Protein AF-A0A7C4KU48-F1 (afdb_monomer)

Sequence (294 aa):
MEGLSFTQREILRALVKLYDKTQRLVKSTDIAKELGKDDGTIRNVILSLKSLGLIESKTGPRGGYKPTSKAYTYLRSSLEISTPYTRVRKDDEELNVYVLDVEFIDVSNPYSTKAILKLVGDIDRIRVGDRIRVGPLPTYRLVLSGSILLINTYKGEVVVEVESLVSLPKITARNMINSRKLITVDASRTINEVAKILAVENIRGLPVVDVDGRLLGLITSADVIRAYINDDEGALVSKYMRANVVTVSPEEEVAEIVNKMNKYNTGRVIVVVNDRPVGIITRTDILKVLACLS

Solvent-accessible surface area (backbone atoms only — not comparable to full-atom values): 16263 Å² total; per-residue (Å²): 130,89,76,77,50,71,68,51,48,54,53,52,49,48,46,43,54,54,24,72,76,64,79,44,60,39,43,51,63,57,44,13,63,76,67,77,48,59,44,69,61,41,49,60,46,46,56,54,41,36,76,71,54,29,36,48,77,47,82,69,98,85,28,25,37,42,70,31,74,57,30,55,51,48,56,56,44,56,74,74,58,92,71,81,57,31,45,38,25,45,87,85,45,78,46,74,26,30,46,78,45,78,45,77,46,56,86,86,46,94,86,64,35,31,33,41,35,32,46,50,67,59,59,90,79,64,53,72,67,41,50,38,38,40,50,59,34,83,88,75,31,32,31,40,30,27,33,28,69,42,76,37,77,92,77,29,34,35,34,28,42,52,76,45,79,45,70,62,78,98,44,32,44,44,72,73,34,75,86,58,86,70,66,71,40,55,40,82,40,34,35,54,58,49,52,49,50,32,60,75,70,71,46,68,58,33,46,22,21,50,98,89,47,35,61,54,23,39,40,34,56,68,42,47,51,53,29,50,77,65,77,36,43,77,38,42,34,62,80,56,37,41,58,88,61,59,70,42,47,46,81,41,36,54,71,58,51,51,50,50,27,60,76,68,73,40,65,52,38,36,27,37,56,94,61,22,68,69,29,69,49,38,55,67,57,53,50,54,61,55,59,76,76,112

Structure (mmCIF, N/CA/C/O backbone):
data_AF-A0A7C4KU48-F1
#
_entry.id   AF-A0A7C4KU48-F1
#
loop_
_atom_site.group_PDB
_atom_site.id
_atom_site.type_symbol
_atom_site.label_atom_id
_atom_site.label_alt_id
_atom_site.label_comp_id
_atom_site.label_asym_id
_atom_site.label_entity_id
_atom_site.label_seq_id
_atom_site.pdbx_PDB_ins_code
_atom_site.Cartn_x
_atom_site.Cartn_y
_atom_site.Cartn_z
_atom_site.occupancy
_atom_site.B_iso_or_equiv
_atom_site.auth_seq_id
_atom_site.auth_comp_id
_atom_site.auth_asym_id
_atom_site.auth_atom_id
_atom_site.pdbx_PDB_model_num
ATOM 1 N N . MET A 1 1 ? -7.240 24.359 7.709 1.00 36.25 1 MET A N 1
ATOM 2 C CA . MET A 1 1 ? -8.154 24.409 8.872 1.00 36.25 1 MET A CA 1
ATOM 3 C C . MET A 1 1 ? -7.585 23.475 9.918 1.00 36.25 1 MET A C 1
ATOM 5 O O . MET A 1 1 ? -7.462 22.294 9.625 1.00 36.25 1 MET A O 1
ATOM 9 N N . GLU A 1 2 ? -7.157 23.993 11.067 1.00 47.09 2 GLU A N 1
ATOM 10 C CA . GLU A 1 2 ? -6.659 23.154 12.164 1.00 47.09 2 GLU A CA 1
ATOM 11 C C . GLU A 1 2 ? -7.770 22.211 12.652 1.00 47.09 2 GLU A C 1
ATOM 13 O O . GLU A 1 2 ? -8.924 22.616 12.814 1.00 47.09 2 GLU A O 1
ATOM 18 N N . GLY A 1 3 ? -7.442 20.929 12.814 1.00 68.06 3 GLY A N 1
ATOM 19 C CA . GLY A 1 3 ? -8.366 19.929 13.346 1.00 68.06 3 GLY A CA 1
ATOM 20 C C . GLY A 1 3 ? -8.542 20.070 14.859 1.00 68.06 3 GLY A C 1
ATOM 21 O O . GLY A 1 3 ? -7.662 20.585 15.544 1.00 68.06 3 GLY A O 1
ATOM 22 N N . LEU A 1 4 ? -9.664 19.578 15.398 1.00 76.38 4 LEU A N 1
ATOM 23 C CA . LEU A 1 4 ? -9.838 19.466 16.845 1.00 76.38 4 LEU A CA 1
ATOM 24 C C . LEU A 1 4 ? -8.778 18.530 17.423 1.00 76.38 4 LEU A C 1
ATOM 26 O O . LEU A 1 4 ? -8.572 17.424 16.904 1.00 76.38 4 LEU A O 1
ATOM 30 N N . SER A 1 5 ? -8.191 18.937 18.546 1.00 78.00 5 SER A N 1
ATOM 31 C CA . SER A 1 5 ? -7.368 18.071 19.379 1.00 78.00 5 SER A CA 1
ATOM 32 C C . SER A 1 5 ? -8.164 16.848 19.841 1.00 78.00 5 SER A C 1
ATOM 34 O O . SER A 1 5 ? -9.401 16.853 19.878 1.00 78.00 5 SER A O 1
ATOM 36 N N . PHE A 1 6 ? -7.453 15.787 20.221 1.00 72.00 6 PHE A N 1
ATOM 37 C CA . PHE A 1 6 ? -8.068 14.570 20.751 1.00 72.00 6 PHE A CA 1
ATOM 38 C C . PHE A 1 6 ? -9.042 14.888 21.901 1.00 72.00 6 PHE A C 1
ATOM 40 O O . PHE A 1 6 ? -10.217 14.532 21.835 1.00 72.00 6 PHE A O 1
ATOM 47 N N . THR A 1 7 ? -8.601 15.687 22.878 1.00 77.12 7 THR A N 1
ATOM 48 C CA . THR A 1 7 ? -9.412 16.101 24.032 1.00 77.12 7 THR A CA 1
ATOM 49 C C . THR A 1 7 ? -10.658 16.897 23.631 1.00 77.12 7 THR A C 1
ATOM 51 O O . THR A 1 7 ? -11.738 16.651 24.163 1.00 77.12 7 THR A O 1
ATOM 54 N N . GLN A 1 8 ? -10.544 17.824 22.673 1.00 87.19 8 GLN A N 1
ATOM 55 C CA . GLN A 1 8 ? -11.695 18.569 22.144 1.00 87.19 8 GLN A CA 1
ATOM 56 C C . GLN A 1 8 ? -12.722 17.636 21.493 1.00 87.19 8 GLN A C 1
ATOM 58 O O . GLN A 1 8 ? -13.925 17.801 21.695 1.00 87.19 8 GLN A O 1
ATOM 63 N N . ARG A 1 9 ? -12.254 16.638 20.737 1.00 84.75 9 ARG A N 1
ATOM 64 C CA . ARG A 1 9 ? -13.112 15.669 20.046 1.00 84.75 9 ARG A CA 1
ATOM 65 C C . ARG A 1 9 ? -13.831 14.741 21.019 1.00 84.75 9 ARG A C 1
ATOM 67 O O . ARG A 1 9 ? -15.027 14.511 20.852 1.00 84.75 9 ARG A O 1
ATOM 74 N N . GLU A 1 10 ? -13.131 14.239 22.032 1.00 81.94 10 GLU A N 1
ATOM 75 C CA . GLU A 1 10 ? -13.729 13.408 23.081 1.00 81.94 10 GLU A CA 1
ATOM 76 C C . GLU A 1 10 ? -14.841 14.147 23.831 1.00 81.94 10 GLU A C 1
ATOM 78 O O . GLU A 1 10 ? -15.944 13.623 23.984 1.00 81.94 10 GLU A O 1
ATOM 83 N N . ILE A 1 11 ? -14.584 15.396 24.232 1.00 92.19 11 ILE A N 1
ATOM 84 C CA . ILE A 1 11 ? -15.552 16.230 24.957 1.00 92.19 11 ILE A CA 1
ATOM 85 C C . ILE A 1 11 ? -16.763 16.558 24.084 1.00 92.19 11 ILE A C 1
ATOM 87 O O . ILE A 1 11 ? -17.899 16.479 24.554 1.00 92.19 11 ILE A O 1
ATOM 91 N N . LEU A 1 12 ? -16.546 16.867 22.802 1.00 93.00 12 LEU A N 1
ATOM 92 C CA . LEU A 1 12 ? -17.635 17.125 21.863 1.00 93.00 12 LEU A CA 1
ATOM 93 C C . LEU A 1 12 ? -18.520 15.885 21.649 1.00 93.00 12 LEU A C 1
ATOM 95 O O . LEU A 1 12 ? -19.744 16.011 21.637 1.00 93.00 12 LEU A O 1
ATOM 99 N N . ARG A 1 13 ? -17.925 14.689 21.526 1.00 88.50 13 ARG A N 1
ATOM 100 C CA . ARG A 1 13 ? -18.668 13.420 21.400 1.00 88.50 13 ARG A CA 1
ATOM 101 C C . ARG A 1 13 ? -19.482 13.108 22.653 1.00 88.50 13 ARG A C 1
ATOM 103 O O . ARG A 1 13 ? -20.655 12.765 22.534 1.00 88.50 13 ARG A O 1
ATOM 110 N N . ALA A 1 14 ? -18.886 13.255 23.837 1.00 90.44 14 ALA A N 1
ATOM 111 C CA . ALA A 1 14 ? -19.581 13.033 25.103 1.00 90.44 14 ALA A CA 1
ATOM 112 C C . ALA A 1 14 ? -20.763 13.997 25.279 1.00 90.44 14 ALA A C 1
ATOM 114 O O . ALA A 1 14 ? -21.858 13.570 25.641 1.00 90.44 14 ALA A O 1
ATOM 115 N N . LEU A 1 15 ? -20.574 15.278 24.943 1.00 95.62 15 LEU A N 1
ATOM 116 C CA . LEU A 1 15 ? -21.648 16.268 24.954 1.00 95.62 15 LEU A CA 1
ATOM 117 C C . LEU A 1 15 ? -22.802 15.871 24.023 1.00 95.62 15 LEU A C 1
ATOM 119 O O . LEU A 1 15 ? -23.951 15.883 24.458 1.00 95.62 15 LEU A O 1
ATOM 123 N N . VAL A 1 16 ? -22.507 15.523 22.764 1.00 91.69 16 VAL A N 1
ATOM 124 C CA . VAL A 1 16 ? -23.527 15.120 21.778 1.00 91.69 16 VAL A CA 1
ATOM 125 C C . VAL A 1 16 ? -24.288 13.887 22.257 1.00 91.69 16 VAL A C 1
ATOM 127 O O . VAL A 1 16 ? -25.512 13.911 22.295 1.00 91.69 16 VAL A O 1
ATOM 130 N N . LYS A 1 17 ? -23.581 12.856 22.734 1.00 87.44 17 LYS A N 1
ATOM 131 C CA . LYS A 1 17 ? -24.183 11.632 23.284 1.00 87.44 17 LYS A CA 1
ATOM 132 C C . LYS A 1 17 ? -25.149 11.926 24.438 1.00 87.44 17 LYS A C 1
ATOM 134 O O . LYS A 1 17 ? -26.262 11.401 24.469 1.00 87.44 17 LYS A O 1
ATOM 139 N N . LEU A 1 18 ? -24.729 12.748 25.401 1.00 92.75 18 LEU A N 1
ATOM 140 C CA . LEU A 1 18 ? -25.546 13.105 26.565 1.00 92.75 18 LEU A CA 1
ATOM 141 C C . LEU A 1 18 ? -26.753 13.968 26.172 1.00 92.75 18 LEU A C 1
ATOM 143 O O . LEU A 1 18 ? -27.851 13.772 26.704 1.00 92.75 18 LEU A O 1
ATOM 147 N N . TYR A 1 19 ? -26.562 14.893 25.229 1.00 92.25 19 TYR A N 1
ATOM 148 C CA . TYR A 1 19 ? -27.633 15.734 24.710 1.00 92.25 19 TYR A CA 1
ATOM 149 C C . TYR A 1 19 ? -28.666 14.902 23.944 1.00 92.25 19 TYR A C 1
ATOM 151 O O . TYR A 1 19 ? -29.845 14.989 24.261 1.00 92.25 19 TYR A O 1
ATOM 159 N N . ASP A 1 20 ? -28.245 14.027 23.029 1.00 86.44 20 ASP A N 1
ATOM 160 C CA . ASP A 1 20 ? -29.153 13.198 22.226 1.00 86.44 20 ASP A CA 1
ATOM 161 C C . ASP A 1 20 ? -29.994 12.261 23.102 1.00 86.44 20 ASP A C 1
ATOM 163 O O . ASP A 1 20 ? -31.193 12.092 22.869 1.00 86.44 20 ASP A O 1
ATOM 167 N N . LYS A 1 21 ? -29.391 11.720 24.169 1.00 85.81 21 LYS A N 1
ATOM 168 C CA . LYS A 1 21 ? -30.075 10.851 25.134 1.00 85.81 21 LYS A CA 1
ATOM 169 C C . LYS A 1 21 ? -31.144 11.579 25.951 1.00 85.81 21 LYS A C 1
ATOM 171 O O . LYS A 1 21 ? -32.132 10.965 26.344 1.00 85.81 21 LYS A O 1
ATOM 176 N N . THR A 1 22 ? -30.928 12.849 26.285 1.00 89.44 22 THR A N 1
ATOM 177 C CA . THR A 1 22 ? -31.757 13.561 27.276 1.00 89.44 22 THR A CA 1
ATOM 178 C C . THR A 1 22 ? -32.599 14.687 26.690 1.00 89.44 22 THR A C 1
ATOM 180 O O . THR A 1 22 ? -33.546 15.129 27.339 1.00 89.44 22 THR A O 1
ATOM 183 N N . GLN A 1 23 ? -32.245 15.170 25.498 1.00 89.38 23 GLN A N 1
ATOM 184 C CA . GLN A 1 23 ? -32.764 16.379 24.855 1.00 89.38 23 GLN A CA 1
ATOM 185 C C . GLN A 1 23 ? -32.726 17.614 25.779 1.00 89.38 23 GLN A C 1
ATOM 187 O O . GLN A 1 23 ? -33.555 18.521 25.691 1.00 89.38 23 GLN A O 1
ATOM 192 N N . ARG A 1 24 ? -31.762 17.654 26.709 1.00 91.06 24 ARG A N 1
ATOM 193 C CA . ARG A 1 24 ? -31.583 18.716 27.711 1.00 91.06 24 ARG A CA 1
ATOM 194 C C . ARG A 1 24 ? -30.166 19.271 27.655 1.00 91.06 24 ARG A C 1
ATOM 196 O O . ARG A 1 24 ? -29.231 18.575 27.282 1.00 91.06 24 ARG A O 1
ATOM 203 N N . LEU A 1 25 ? -30.011 20.533 28.063 1.00 94.50 25 LEU A N 1
ATOM 204 C CA . LEU A 1 25 ? -28.695 21.160 28.215 1.00 94.50 25 LEU A CA 1
ATOM 205 C C . LEU A 1 25 ? -27.832 20.344 29.183 1.00 94.50 25 LEU A C 1
ATOM 207 O O . LEU A 1 25 ? -28.266 20.037 30.292 1.00 94.50 25 LEU A O 1
ATOM 211 N N . VAL A 1 26 ? -26.613 20.025 28.758 1.00 96.19 26 VAL A N 1
ATOM 212 C CA . VAL A 1 26 ? -25.691 19.150 29.488 1.00 96.19 26 VAL A CA 1
ATOM 213 C C . VAL A 1 26 ? -24.741 19.998 30.329 1.00 96.19 26 VAL A C 1
ATOM 215 O O . VAL A 1 26 ? -24.213 20.998 29.834 1.00 96.19 26 VAL A O 1
ATOM 218 N N . LYS A 1 27 ? -24.496 19.636 31.592 1.00 95.69 27 LYS A N 1
ATOM 219 C CA . LYS A 1 27 ? -23.528 20.360 32.431 1.00 95.69 27 LYS A CA 1
ATOM 220 C C . LYS A 1 27 ? -22.106 19.864 32.182 1.00 95.69 27 LYS A C 1
ATOM 222 O O . LYS A 1 27 ? -21.896 18.713 31.809 1.00 95.69 27 LYS A O 1
ATOM 227 N N . SER A 1 28 ? -21.112 20.713 32.454 1.00 93.75 28 SER A N 1
ATOM 228 C CA . SER A 1 28 ? -19.701 20.302 32.389 1.00 93.75 28 SER A CA 1
ATOM 229 C C . SER A 1 28 ? -19.415 19.132 33.335 1.00 93.75 28 SER A C 1
ATOM 231 O O . SER A 1 28 ? -18.701 18.211 32.959 1.00 93.75 28 SER A O 1
ATOM 233 N N . THR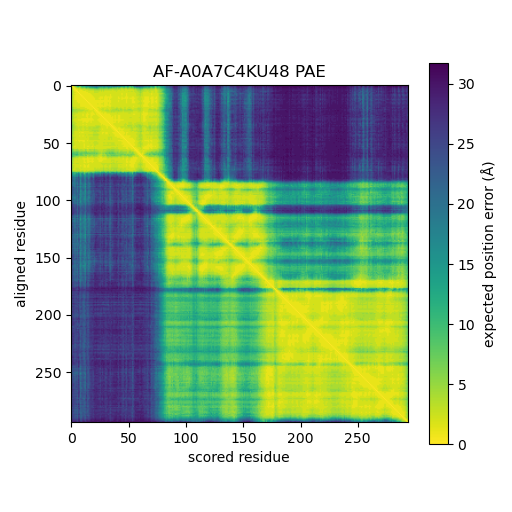 A 1 29 ? -20.080 19.105 34.495 1.00 94.94 29 THR A N 1
ATOM 234 C CA . THR A 1 29 ? -19.962 18.042 35.500 1.00 94.94 29 THR A CA 1
ATOM 235 C C . THR A 1 29 ? -20.453 16.690 34.992 1.00 94.94 29 THR A C 1
ATOM 237 O O . THR A 1 29 ? -19.895 15.657 35.350 1.00 94.94 29 THR A O 1
ATOM 240 N N . ASP A 1 30 ? -21.482 16.683 34.142 1.00 94.81 30 ASP A N 1
ATOM 241 C CA . ASP A 1 30 ? -22.025 15.449 33.568 1.00 94.81 30 ASP A CA 1
ATOM 242 C C . ASP A 1 30 ? -21.055 14.879 32.527 1.00 94.81 30 ASP A C 1
ATOM 244 O O . ASP A 1 30 ? -20.801 13.678 32.496 1.00 94.81 30 ASP A O 1
ATOM 248 N N . ILE A 1 31 ? -20.447 15.760 31.726 1.00 95.00 31 ILE A N 1
ATOM 249 C CA . ILE A 1 31 ? -19.413 15.401 30.746 1.00 95.00 31 ILE A CA 1
ATOM 250 C C . ILE A 1 31 ? -18.142 14.918 31.458 1.00 95.00 31 ILE A C 1
ATOM 252 O O . ILE A 1 31 ? -17.546 13.926 31.048 1.00 95.00 31 ILE A O 1
ATOM 256 N N . ALA A 1 32 ? -17.744 15.594 32.538 1.00 92.94 32 ALA A N 1
ATOM 257 C CA . ALA A 1 32 ? -16.608 15.224 33.378 1.00 92.94 32 ALA A CA 1
ATOM 258 C C . ALA A 1 32 ? -16.783 13.811 33.948 1.00 92.94 32 ALA A C 1
ATOM 260 O O . ALA A 1 32 ? -15.881 12.982 33.839 1.00 92.94 32 ALA A O 1
ATOM 261 N N . LYS A 1 33 ? -17.980 13.514 34.474 1.00 92.44 33 LYS A N 1
ATOM 262 C CA . LYS A 1 33 ? -18.339 12.194 34.999 1.00 92.44 33 LYS A CA 1
ATOM 263 C C . LYS A 1 33 ? -18.346 11.114 33.915 1.00 92.44 33 LYS A C 1
ATOM 265 O O . LYS A 1 33 ? -17.818 10.036 34.156 1.00 92.44 33 LYS A O 1
ATOM 270 N N . GLU A 1 34 ? -18.917 11.396 32.744 1.00 86.25 34 GLU A N 1
ATOM 271 C CA . GLU A 1 34 ? -18.951 10.458 31.609 1.00 86.25 34 GLU A CA 1
ATOM 272 C C . GLU A 1 34 ? -17.541 10.103 31.114 1.00 86.25 34 GLU A C 1
ATOM 274 O O . GLU A 1 34 ? -17.291 8.969 30.719 1.00 86.25 34 GLU A O 1
ATOM 279 N N . LEU A 1 35 ? -16.616 11.067 31.141 1.00 80.88 35 LEU A N 1
ATOM 280 C CA . LEU A 1 35 ? -15.254 10.899 30.630 1.00 80.88 35 LEU A CA 1
ATOM 281 C C . LEU A 1 35 ? -14.220 10.518 31.697 1.00 80.88 35 LEU A C 1
ATOM 283 O O . LEU A 1 35 ? -13.062 10.300 31.349 1.00 80.88 35 LEU A O 1
ATOM 287 N N . GLY A 1 36 ? -14.592 10.492 32.979 1.00 86.62 36 GLY A N 1
ATOM 288 C CA . GLY A 1 36 ? -13.638 10.311 34.077 1.00 86.62 36 GLY A CA 1
ATOM 289 C C . GLY A 1 36 ? -12.567 11.410 34.139 1.00 86.62 36 GLY A C 1
ATOM 290 O O . GLY A 1 36 ? -11.414 11.124 34.450 1.00 86.62 36 GLY A O 1
ATOM 291 N N . LYS A 1 37 ? -12.922 12.659 33.800 1.00 88.44 37 LYS A N 1
ATOM 292 C CA . LYS A 1 37 ? -12.002 13.815 33.749 1.00 88.44 37 LYS A CA 1
ATOM 293 C C . LYS A 1 37 ? -12.373 14.885 34.776 1.00 88.44 37 LYS A C 1
ATOM 295 O O . LYS A 1 37 ? -13.497 14.928 35.262 1.00 88.44 37 LYS A O 1
ATOM 300 N N . ASP A 1 38 ? -11.428 15.777 35.070 1.00 91.69 38 ASP A N 1
ATOM 301 C CA . ASP A 1 38 ? -11.657 16.951 35.917 1.00 91.69 38 ASP A CA 1
ATOM 302 C C . ASP A 1 38 ? -12.601 17.975 35.248 1.00 91.69 38 ASP A C 1
ATOM 304 O O . ASP A 1 38 ? -12.459 18.298 34.064 1.00 91.69 38 ASP A O 1
ATOM 308 N N . ASP A 1 39 ? -13.551 18.523 36.015 1.00 92.06 39 ASP A N 1
ATOM 309 C CA . ASP A 1 39 ? -14.558 19.476 35.523 1.00 92.06 39 ASP A CA 1
ATOM 310 C C . ASP A 1 39 ? -13.937 20.801 35.050 1.00 92.06 39 ASP A C 1
ATOM 312 O O . ASP A 1 39 ? -14.397 21.390 34.067 1.00 92.06 39 ASP A O 1
ATOM 316 N N . GLY A 1 40 ? -12.855 21.257 35.691 1.00 87.56 40 GLY A N 1
ATOM 317 C CA . GLY A 1 40 ? -12.101 22.433 35.253 1.00 87.56 40 GLY A CA 1
ATOM 318 C C . GLY A 1 40 ? -11.515 22.243 33.853 1.00 87.56 40 GLY A C 1
ATOM 319 O O . GLY A 1 40 ? -11.646 23.114 32.989 1.00 87.56 40 GLY A O 1
ATOM 320 N N . THR A 1 41 ? -10.967 21.058 33.587 1.00 81.88 41 THR A N 1
ATOM 321 C CA . THR A 1 41 ? -10.466 20.668 32.260 1.00 81.88 41 THR A CA 1
ATOM 322 C C . THR A 1 41 ? -11.578 20.673 31.210 1.00 81.88 41 THR A C 1
ATOM 324 O O . THR A 1 41 ? -11.390 21.209 30.115 1.00 81.88 41 THR A O 1
ATOM 327 N N . ILE A 1 42 ? -12.763 20.149 31.546 1.00 93.06 42 ILE A N 1
ATOM 328 C CA . ILE A 1 42 ? -13.926 20.189 30.648 1.00 93.06 42 ILE A CA 1
ATOM 329 C C . ILE A 1 42 ? -14.303 21.631 30.307 1.00 93.06 42 ILE A C 1
ATOM 331 O O . ILE A 1 42 ? -14.455 21.962 29.130 1.00 93.06 42 ILE A O 1
ATOM 335 N N . ARG A 1 43 ? -14.419 22.507 31.312 1.00 90.25 43 ARG A N 1
ATOM 336 C CA . ARG A 1 43 ? -14.783 23.920 31.111 1.00 90.25 43 ARG A CA 1
ATOM 337 C C . ARG A 1 43 ? -13.784 24.649 30.215 1.00 90.25 43 ARG A C 1
ATOM 339 O O . ARG A 1 43 ? -14.211 25.357 29.304 1.00 90.25 43 ARG A O 1
ATOM 346 N N . ASN A 1 44 ? -12.485 24.426 30.413 1.00 88.25 44 ASN A N 1
ATOM 347 C CA . ASN A 1 44 ? -11.433 25.028 29.589 1.00 88.25 44 ASN A CA 1
ATOM 348 C C . ASN A 1 44 ? -11.569 24.633 28.113 1.00 88.25 44 ASN A C 1
ATOM 350 O O . ASN A 1 44 ? -11.502 25.480 27.222 1.00 88.25 44 ASN A O 1
ATOM 354 N N . VAL A 1 45 ? -11.827 23.353 27.839 1.00 89.62 45 VAL A N 1
ATOM 355 C CA . VAL A 1 45 ? -11.968 22.860 26.463 1.00 89.62 45 VAL A CA 1
ATOM 356 C C . VAL A 1 45 ? -13.300 23.284 25.838 1.00 89.62 45 VAL A C 1
ATOM 358 O O . VAL A 1 45 ? -13.356 23.603 24.651 1.00 89.62 45 VAL A O 1
ATOM 361 N N . ILE A 1 46 ? -14.367 23.367 26.630 1.00 91.94 46 ILE A N 1
ATOM 362 C CA . ILE A 1 46 ? -15.677 23.869 26.201 1.00 91.94 46 ILE A CA 1
ATOM 363 C C . ILE A 1 46 ? -15.598 25.315 25.705 1.00 91.94 46 ILE A C 1
ATOM 365 O O . ILE A 1 46 ? -16.237 25.645 24.708 1.00 91.94 46 ILE A O 1
ATOM 369 N N . LEU A 1 47 ? -14.799 26.177 26.342 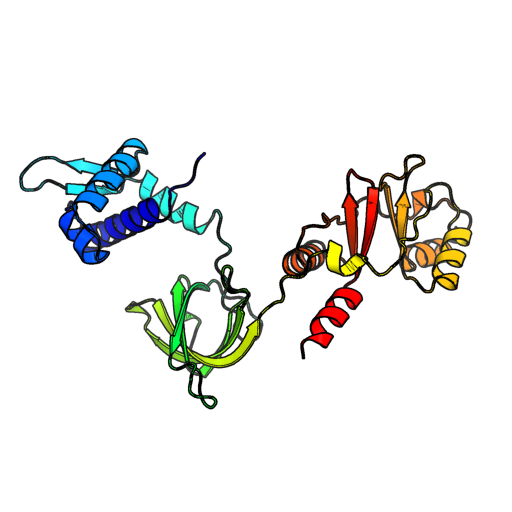1.00 88.75 47 LEU A N 1
ATOM 370 C CA . LEU A 1 47 ? -14.592 27.547 25.857 1.00 88.75 47 LEU A CA 1
ATOM 371 C C . LEU A 1 47 ? -14.027 27.556 24.430 1.00 88.75 47 LEU A C 1
ATOM 373 O O . LEU A 1 47 ? -14.490 28.321 23.584 1.00 88.75 47 LEU A O 1
ATOM 377 N N . SER A 1 48 ? -13.093 26.648 24.147 1.00 90.94 48 SER A N 1
ATOM 378 C CA . SER A 1 48 ? -12.523 26.467 22.813 1.00 90.94 48 SER A CA 1
ATOM 379 C C . SER A 1 48 ? -13.528 25.870 21.816 1.00 90.94 48 SER A C 1
ATOM 381 O O . SER A 1 48 ? -13.655 26.352 20.695 1.00 90.94 48 SER A O 1
ATOM 383 N N . LEU A 1 49 ? -14.331 24.877 22.209 1.00 93.00 49 LEU A N 1
ATOM 384 C CA . LEU A 1 49 ? -15.389 24.340 21.338 1.00 93.00 49 LEU A CA 1
ATOM 385 C C . LEU A 1 49 ? -16.461 25.391 21.010 1.00 93.00 49 LEU A C 1
ATOM 387 O O . LEU A 1 49 ? -17.005 25.414 19.901 1.00 93.00 49 LEU A O 1
ATOM 391 N N . LYS A 1 50 ? -16.751 26.279 21.966 1.00 93.06 50 LYS A N 1
ATOM 392 C CA . LYS A 1 50 ? -17.670 27.401 21.785 1.00 93.06 50 LYS A CA 1
ATOM 393 C C . LYS A 1 50 ? -17.108 28.423 20.800 1.00 93.06 50 LYS A C 1
ATOM 395 O O . LYS A 1 50 ? -17.845 28.848 19.915 1.00 93.06 50 LYS A O 1
ATOM 400 N N . SER A 1 51 ? -15.825 28.786 20.900 1.00 90.06 51 SER A N 1
ATOM 401 C CA . SER A 1 51 ? -15.203 29.729 19.954 1.00 90.06 51 SER A CA 1
ATOM 402 C C . SER A 1 51 ? -15.169 29.186 18.522 1.00 90.06 51 SER A C 1
ATOM 404 O O . SER A 1 51 ? -15.304 29.947 17.568 1.00 90.06 51 SER A O 1
ATOM 406 N N . LEU A 1 52 ? -15.097 27.862 18.362 1.00 90.50 52 LEU A N 1
ATOM 407 C CA . LEU A 1 52 ? -15.189 27.185 17.065 1.00 90.50 52 LEU A CA 1
ATOM 408 C C . LEU A 1 52 ? -16.626 27.085 16.514 1.00 90.50 52 LEU A C 1
ATOM 410 O O . LEU A 1 52 ? -16.829 26.618 15.385 1.00 90.50 52 LEU A O 1
ATOM 414 N N . GLY A 1 53 ? -17.631 27.521 17.281 1.00 92.38 53 GLY A N 1
ATOM 415 C CA . GLY A 1 53 ? -19.048 27.478 16.908 1.00 92.38 53 GLY A CA 1
ATOM 416 C C . GLY A 1 53 ? -19.647 26.069 16.907 1.00 92.38 53 GLY A C 1
ATOM 417 O O . GLY A 1 53 ? -20.657 25.824 16.247 1.00 92.38 53 GLY A O 1
ATOM 418 N N . LEU A 1 54 ? -19.011 25.120 17.597 1.00 94.56 54 LEU A N 1
ATOM 419 C CA . LEU A 1 54 ? -19.461 23.727 17.668 1.00 94.56 54 LEU A CA 1
ATOM 420 C C . LEU A 1 54 ? -20.505 23.525 18.773 1.00 94.56 54 LEU A C 1
ATOM 422 O O . LEU A 1 54 ? -21.310 22.601 18.716 1.00 94.56 54 LEU A O 1
ATOM 426 N N . ILE A 1 55 ? -20.528 24.396 19.778 1.00 96.06 55 ILE A N 1
ATOM 427 C CA . ILE A 1 55 ? -21.460 24.291 20.901 1.00 96.06 55 ILE A CA 1
ATOM 428 C C . ILE A 1 55 ? -22.056 25.654 21.247 1.00 96.06 55 ILE A C 1
ATOM 430 O O . ILE A 1 55 ? -21.411 26.691 21.094 1.00 96.06 55 ILE A O 1
ATOM 434 N N . GLU A 1 56 ? -23.269 25.637 21.785 1.00 94.31 56 GLU A N 1
ATOM 435 C CA . GLU A 1 56 ? -23.926 26.790 22.398 1.00 94.31 56 GLU A CA 1
ATOM 436 C C . GLU A 1 56 ? -24.013 26.599 23.913 1.00 94.31 56 GLU A C 1
ATOM 438 O O . GLU A 1 56 ? -24.186 25.484 24.406 1.00 94.31 56 GLU A O 1
ATOM 443 N N . SER A 1 57 ? -23.915 27.699 24.663 1.00 93.00 57 SER A N 1
ATOM 444 C CA . SER A 1 57 ? -23.991 27.702 26.128 1.00 93.00 57 SER A CA 1
ATOM 445 C C . SER A 1 57 ? -25.150 28.565 26.613 1.00 93.00 57 SER A C 1
ATOM 447 O O . SER A 1 57 ? -25.265 29.712 26.177 1.00 93.00 57 SER A O 1
ATOM 449 N N . LYS A 1 58 ? -25.923 28.081 27.586 1.00 91.06 58 LYS A N 1
ATOM 450 C CA . LYS A 1 58 ? -26.910 28.882 28.325 1.00 91.06 58 LYS A CA 1
ATOM 451 C C . LYS A 1 58 ? -26.461 29.054 29.773 1.00 91.06 58 LYS A C 1
ATOM 453 O O . LYS A 1 58 ? -26.051 28.082 30.402 1.00 91.06 58 LYS A O 1
ATOM 458 N N . THR A 1 59 ? -26.541 30.272 30.297 1.00 84.94 59 THR A N 1
ATOM 459 C CA . THR A 1 59 ? -26.174 30.601 31.683 1.00 84.94 59 THR A CA 1
ATOM 460 C C . THR A 1 59 ? -27.356 30.414 32.645 1.00 84.94 59 THR A C 1
ATOM 462 O O . THR A 1 59 ? -28.517 30.385 32.229 1.00 84.94 59 THR A O 1
ATOM 465 N N . GLY A 1 60 ? -27.061 30.261 33.940 1.00 80.25 60 GLY A N 1
ATOM 466 C CA . GLY A 1 60 ? -28.050 30.133 35.020 1.00 80.25 60 GLY A CA 1
ATOM 467 C C . GLY A 1 60 ? -28.169 28.720 35.624 1.00 80.25 60 GLY A C 1
ATOM 468 O O . GLY A 1 60 ? -27.464 27.804 35.205 1.00 80.25 60 GLY A O 1
ATOM 469 N N . PRO A 1 61 ? -29.077 28.508 36.600 1.00 77.56 61 PRO A N 1
ATOM 470 C CA . PRO A 1 61 ? -29.185 27.253 37.367 1.00 77.56 61 PRO A CA 1
ATOM 471 C C . PRO A 1 61 ? -29.572 26.023 36.527 1.00 77.56 61 PRO A C 1
ATOM 473 O O . PRO A 1 61 ? -29.195 24.892 36.840 1.00 77.56 61 PRO A O 1
ATOM 476 N N . ARG A 1 62 ? -30.319 26.258 35.440 1.00 81.00 62 ARG A N 1
ATOM 477 C CA . ARG A 1 62 ? -30.676 25.268 34.403 1.00 81.00 62 ARG A CA 1
ATOM 4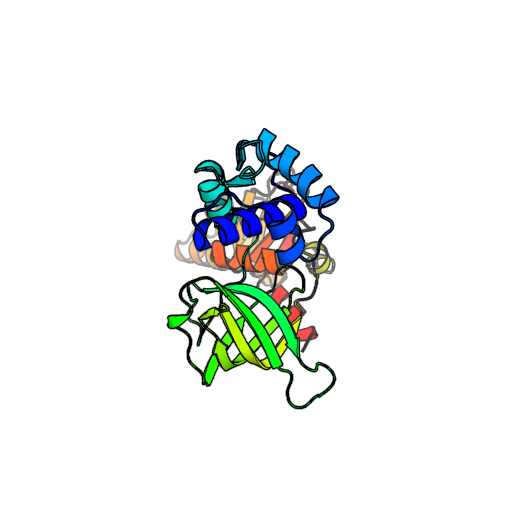78 C C . ARG A 1 62 ? -29.823 25.421 33.135 1.00 81.00 62 ARG A C 1
ATOM 480 O O . ARG A 1 62 ? -30.220 24.973 32.062 1.00 81.00 62 ARG A O 1
ATOM 487 N N . GLY A 1 63 ? -28.708 26.135 33.251 1.00 86.75 63 GLY A N 1
ATOM 488 C CA . GLY A 1 63 ? -27.746 26.349 32.185 1.00 86.75 63 GLY A CA 1
ATOM 489 C C . GLY A 1 63 ? -26.942 25.092 31.868 1.00 86.75 63 GLY A C 1
ATOM 490 O O . GLY A 1 63 ? -26.984 24.098 32.592 1.00 86.75 63 GLY A O 1
ATOM 491 N N . GLY A 1 64 ? -26.214 25.150 30.764 1.00 92.88 64 GLY A N 1
ATOM 492 C CA . GLY A 1 64 ? -25.438 24.037 30.237 1.00 92.88 64 GLY A CA 1
ATOM 493 C C . GLY A 1 64 ? -25.140 24.237 28.761 1.00 92.88 64 GLY A C 1
ATOM 494 O O . GLY A 1 64 ? -25.321 25.333 28.217 1.00 92.88 64 GLY A O 1
ATOM 495 N N . TYR A 1 65 ? -24.694 23.170 28.119 1.00 95.81 65 TYR A N 1
ATOM 496 C CA . TYR A 1 65 ? -24.205 23.179 26.751 1.00 95.81 65 TYR A CA 1
ATOM 497 C C . TYR A 1 65 ? -25.094 22.320 25.857 1.00 95.81 65 TYR A C 1
ATOM 499 O O . TYR A 1 65 ? -25.646 21.309 26.299 1.00 95.81 65 TYR A O 1
ATOM 507 N N . LYS A 1 66 ? -25.228 22.721 24.595 1.00 95.94 66 LYS A N 1
ATOM 508 C CA . LYS A 1 66 ? -25.820 21.896 23.538 1.00 95.94 66 LYS A CA 1
ATOM 509 C C . LYS A 1 66 ? -24.951 21.944 22.281 1.00 95.94 66 LYS A C 1
ATOM 511 O O . LYS A 1 66 ? -24.323 22.977 22.025 1.00 95.94 66 LYS A O 1
ATOM 516 N N . PRO A 1 67 ? -24.904 20.861 21.499 1.00 95.19 67 PRO A N 1
ATOM 517 C CA . PRO A 1 67 ? -24.241 20.866 20.203 1.00 95.19 67 PRO A CA 1
ATOM 518 C C . PRO A 1 67 ? -24.988 21.745 19.191 1.00 95.19 67 PRO A C 1
ATOM 520 O O . PRO A 1 67 ? -26.212 21.869 19.235 1.00 95.19 67 PRO A O 1
ATOM 523 N N . THR A 1 68 ? -24.247 22.355 18.267 1.00 93.94 68 THR A N 1
ATOM 524 C CA . THR A 1 68 ? -24.813 23.024 17.086 1.00 93.94 68 THR A CA 1
ATOM 525 C C . THR A 1 68 ? -24.895 22.051 15.911 1.00 93.94 68 THR A C 1
ATOM 527 O O . THR A 1 68 ? -24.221 21.020 15.901 1.00 93.94 68 THR A O 1
ATOM 530 N N . SER A 1 69 ? -25.632 22.393 14.850 1.00 79.50 69 SER A N 1
ATOM 531 C CA . SER A 1 69 ? -25.609 21.617 13.596 1.00 79.50 69 SER A CA 1
ATOM 532 C C . SER A 1 69 ? -24.185 21.449 13.050 1.00 79.50 69 SER A C 1
ATOM 534 O O . SER A 1 69 ? -23.845 20.395 12.521 1.00 79.50 69 SER A O 1
ATOM 536 N N . LYS A 1 70 ? -23.314 22.450 13.257 1.00 85.62 70 LYS A N 1
ATOM 537 C CA . LYS A 1 70 ? -21.893 22.388 12.895 1.00 85.62 70 LYS A CA 1
ATOM 538 C C . LYS A 1 70 ? -21.146 21.303 13.673 1.00 85.62 70 LYS A C 1
ATOM 540 O O . LYS A 1 70 ? -20.269 20.679 13.091 1.00 85.62 70 LYS A O 1
ATOM 545 N N . ALA A 1 71 ? -21.485 21.037 14.936 1.00 87.19 71 ALA A N 1
ATOM 546 C CA . ALA A 1 71 ? -20.910 19.911 15.675 1.00 87.19 71 ALA A CA 1
ATOM 547 C C . ALA A 1 71 ? -21.338 18.558 15.122 1.00 87.19 71 ALA A C 1
ATOM 549 O O . ALA A 1 71 ? -20.484 17.690 14.973 1.00 87.19 71 ALA A O 1
ATOM 550 N N . TYR A 1 72 ? -22.613 18.382 14.771 1.00 80.00 72 TYR A N 1
ATOM 551 C CA . TYR A 1 72 ? -23.070 17.141 14.140 1.00 80.00 72 TYR A CA 1
ATOM 552 C C . TYR A 1 72 ? -22.394 16.932 12.786 1.00 80.00 72 TYR A C 1
ATOM 554 O O . TYR A 1 72 ? -21.869 15.853 12.529 1.00 80.00 72 TYR A O 1
ATOM 562 N N . THR A 1 73 ? -22.308 17.977 11.957 1.00 71.81 73 THR A N 1
ATOM 563 C CA . THR A 1 73 ? -21.567 17.925 10.693 1.00 71.81 73 THR A CA 1
ATOM 564 C C . THR A 1 73 ? -20.085 17.669 10.922 1.00 71.81 73 THR A C 1
ATOM 566 O O . THR A 1 73 ? -19.514 16.891 10.178 1.00 71.81 73 THR A O 1
ATOM 569 N N . TYR A 1 74 ? -19.461 18.256 11.948 1.00 77.75 74 TYR A N 1
ATOM 570 C CA . TYR A 1 74 ? -18.052 18.021 12.273 1.00 77.75 74 TYR A CA 1
ATOM 571 C C . TYR A 1 74 ? -17.806 16.591 12.752 1.00 77.75 74 TYR A C 1
ATOM 573 O O . TYR A 1 74 ? -16.832 15.970 12.355 1.00 77.75 74 TYR A O 1
ATOM 581 N N . LEU A 1 75 ? -18.676 16.034 13.596 1.00 71.50 75 LEU A N 1
ATOM 582 C CA . LEU A 1 75 ? -18.546 14.649 14.041 1.00 71.50 75 LEU A CA 1
ATOM 583 C C . LEU A 1 75 ? -18.813 13.670 12.894 1.00 71.50 75 LEU A C 1
ATOM 585 O O . LEU A 1 75 ? -18.090 12.682 12.773 1.00 71.50 75 LEU A O 1
ATOM 589 N N . ARG A 1 76 ? -19.764 13.992 12.011 1.00 64.12 76 ARG A N 1
ATOM 590 C CA . ARG A 1 76 ? -20.052 13.241 10.785 1.00 64.12 76 ARG A CA 1
ATOM 591 C C . ARG A 1 76 ? -18.932 13.356 9.748 1.00 64.12 76 ARG A C 1
ATOM 593 O O . ARG A 1 76 ? -18.559 12.353 9.165 1.00 64.12 76 ARG A O 1
ATOM 600 N N . SER A 1 77 ? -18.324 14.526 9.576 1.00 51.31 77 SER A N 1
ATOM 601 C CA . SER A 1 77 ? -17.168 14.714 8.694 1.00 51.31 77 SER A CA 1
ATOM 602 C C . SER A 1 77 ? -15.870 14.205 9.321 1.00 51.31 77 SER A C 1
ATOM 604 O O . SER A 1 77 ? -14.961 13.823 8.602 1.00 51.31 77 SER A O 1
ATOM 606 N N . SER A 1 78 ? -15.780 14.097 10.651 1.00 49.31 78 SER A N 1
ATOM 607 C CA . SER A 1 78 ? -14.694 13.394 11.351 1.00 49.31 78 SER A CA 1
ATOM 608 C C . SER A 1 78 ? -14.819 11.867 11.287 1.00 49.31 78 SER A C 1
ATOM 610 O O . SER A 1 78 ? -13.864 11.175 11.632 1.00 49.31 78 SER A O 1
ATOM 612 N N . LEU A 1 79 ? -15.970 11.342 10.842 1.00 45.00 79 LEU A N 1
ATOM 613 C CA . LEU A 1 79 ? -16.088 9.967 10.345 1.00 45.00 79 LEU A CA 1
ATOM 614 C C . LEU A 1 79 ? -15.559 9.844 8.903 1.00 45.00 79 LEU A C 1
ATOM 616 O O . LEU A 1 79 ? -15.230 8.742 8.481 1.00 45.00 79 LEU A O 1
ATOM 620 N N . GLU A 1 80 ? -15.406 10.957 8.177 1.00 41.22 80 GLU A N 1
ATOM 621 C CA . GLU A 1 80 ? -14.968 10.982 6.773 1.00 41.22 80 GLU A CA 1
ATOM 622 C C . GLU A 1 80 ? -13.585 11.622 6.538 1.00 41.22 80 GLU A C 1
ATOM 624 O O . GLU A 1 80 ? -13.079 11.560 5.421 1.00 41.22 80 GLU A O 1
ATOM 629 N N . ILE A 1 81 ? -12.914 12.205 7.543 1.00 37.81 81 ILE A N 1
ATOM 630 C CA . ILE A 1 81 ? -11.632 12.900 7.332 1.00 37.81 81 ILE A CA 1
ATOM 631 C C . ILE A 1 81 ? -10.625 12.616 8.468 1.00 37.81 81 ILE A C 1
ATOM 633 O O . ILE A 1 81 ? -10.722 13.145 9.575 1.00 37.81 81 ILE A O 1
ATOM 637 N N . SER A 1 82 ? -9.596 11.836 8.101 1.00 37.12 82 SER A N 1
ATOM 638 C CA . SER A 1 82 ? -8.217 11.774 8.637 1.00 37.12 82 SER A CA 1
ATOM 639 C C . SER A 1 82 ? -7.742 10.635 9.562 1.00 37.12 82 SER A C 1
ATOM 641 O O . SER A 1 82 ? -6.556 10.616 9.895 1.00 37.12 82 SER A O 1
ATOM 643 N N . THR A 1 83 ? -8.538 9.616 9.879 1.00 40.97 83 THR A N 1
ATOM 644 C CA . THR A 1 83 ? -7.974 8.337 10.368 1.00 40.97 83 THR A CA 1
ATOM 645 C C . THR A 1 83 ? -8.574 7.192 9.568 1.00 40.97 83 THR A C 1
ATOM 647 O O . THR A 1 83 ? -9.801 7.109 9.529 1.00 40.97 83 THR A O 1
ATOM 650 N N . PRO A 1 84 ? -7.775 6.323 8.918 1.00 50.59 84 PRO A N 1
ATOM 651 C CA . PRO A 1 84 ? -8.315 5.141 8.266 1.00 50.59 84 PRO A CA 1
ATOM 652 C C . PRO A 1 84 ? -8.830 4.220 9.369 1.00 50.59 84 PRO A C 1
ATOM 654 O O . PRO A 1 84 ? -8.070 3.450 9.950 1.00 50.59 84 PRO A O 1
ATOM 657 N N . TYR A 1 85 ? -10.108 4.343 9.725 1.00 63.03 85 TYR A N 1
ATOM 658 C CA . TYR A 1 85 ? -10.732 3.340 10.565 1.00 63.03 85 TYR A CA 1
ATOM 659 C C . TYR A 1 85 ? -10.635 2.015 9.814 1.00 63.03 85 TYR A C 1
ATOM 661 O O . TYR A 1 85 ? -11.058 1.907 8.660 1.00 63.03 85 TYR A O 1
ATOM 669 N N . THR A 1 86 ? -10.017 1.025 10.447 1.00 76.81 86 THR A N 1
ATOM 670 C CA . THR A 1 86 ? -9.834 -0.291 9.850 1.00 76.81 86 THR A CA 1
ATOM 671 C C . THR A 1 86 ? -11.202 -0.920 9.631 1.00 76.81 86 THR A C 1
ATOM 673 O O . THR A 1 86 ? -11.978 -1.051 10.577 1.00 76.81 86 THR A O 1
ATOM 676 N N . ARG A 1 87 ? -11.507 -1.307 8.391 1.00 86.50 87 ARG A N 1
ATOM 677 C CA . ARG A 1 87 ? -12.742 -2.029 8.088 1.00 86.50 87 ARG A CA 1
ATOM 678 C C . ARG A 1 87 ? -12.632 -3.491 8.494 1.00 86.50 87 ARG 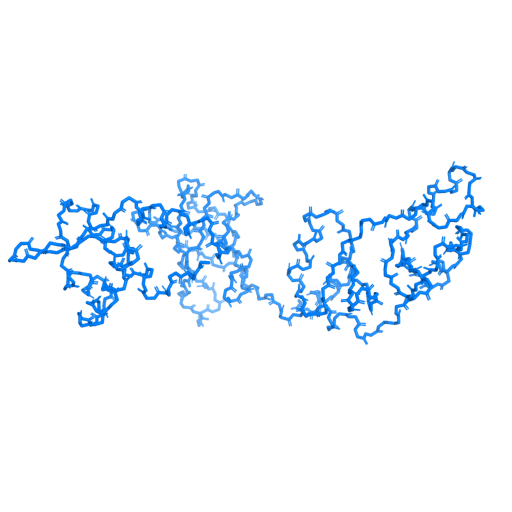A C 1
ATOM 680 O O . ARG A 1 87 ? -11.563 -4.097 8.395 1.00 86.50 87 ARG A O 1
ATOM 687 N N . VAL A 1 88 ? -13.748 -4.047 8.944 1.00 90.50 88 VAL A N 1
ATOM 688 C CA . VAL A 1 88 ? -13.879 -5.477 9.213 1.00 90.50 88 VAL A CA 1
ATOM 689 C C . VAL A 1 88 ? -14.071 -6.204 7.885 1.00 90.50 88 VAL A C 1
ATOM 691 O O . VAL A 1 88 ? -14.923 -5.828 7.080 1.00 90.50 88 VAL A O 1
ATOM 694 N N . ARG A 1 89 ? -13.288 -7.259 7.660 1.00 92.38 89 ARG A N 1
ATOM 695 C CA . ARG A 1 89 ? -13.486 -8.201 6.555 1.00 92.38 89 ARG A CA 1
ATOM 696 C C . ARG A 1 89 ? -14.068 -9.497 7.100 1.00 92.38 89 ARG A C 1
ATOM 698 O O . ARG A 1 89 ? -13.542 -10.004 8.086 1.00 92.38 89 ARG A O 1
ATOM 705 N N . LYS A 1 90 ? -15.101 -10.033 6.458 1.00 92.94 90 LYS A N 1
ATOM 706 C CA . LYS A 1 90 ? -15.691 -11.348 6.741 1.00 92.94 90 LYS A CA 1
ATOM 707 C C . LYS A 1 90 ? -15.537 -12.207 5.494 1.00 92.94 90 LYS A C 1
ATOM 709 O O . LYS A 1 90 ? -16.012 -11.794 4.445 1.00 92.94 90 LYS A O 1
ATOM 714 N N . ASP A 1 91 ? -14.863 -13.351 5.600 1.00 84.62 91 ASP A N 1
ATOM 715 C CA . ASP A 1 91 ? -14.655 -14.281 4.473 1.00 84.62 91 ASP A CA 1
ATOM 716 C C . ASP A 1 91 ? -14.214 -13.575 3.166 1.00 84.62 91 ASP A C 1
ATOM 718 O O . ASP A 1 91 ? -14.737 -13.827 2.086 1.00 84.62 91 ASP A O 1
ATOM 722 N N . ASP A 1 92 ? -13.278 -12.626 3.287 1.00 78.12 92 ASP A N 1
ATOM 723 C CA . ASP A 1 92 ? -12.778 -11.735 2.224 1.00 78.12 92 ASP A CA 1
ATOM 724 C C . ASP A 1 92 ? -13.723 -10.653 1.665 1.00 78.12 92 ASP A C 1
ATOM 726 O O . ASP A 1 92 ? -13.252 -9.771 0.933 1.00 78.12 92 ASP A O 1
ATOM 730 N N . GLU A 1 93 ? -14.990 -10.611 2.079 1.00 87.94 93 GLU A N 1
ATOM 731 C CA . GLU A 1 93 ? -15.883 -9.470 1.847 1.00 87.94 93 GLU A CA 1
ATOM 732 C C . GLU A 1 93 ? -15.563 -8.343 2.837 1.00 87.94 93 GLU A C 1
ATOM 734 O O . GLU A 1 93 ? -15.503 -8.537 4.053 1.00 87.94 93 GLU A O 1
ATOM 739 N N . GLU A 1 94 ? -15.356 -7.134 2.322 1.00 86.31 94 GLU A N 1
ATOM 740 C CA . GLU A 1 94 ? -15.203 -5.949 3.159 1.00 86.31 94 GLU A CA 1
ATOM 741 C C . GLU A 1 94 ? -16.577 -5.420 3.578 1.00 86.31 94 GLU A C 1
ATOM 743 O O . GLU A 1 94 ? -17.413 -5.092 2.736 1.00 86.31 94 GLU A O 1
ATOM 748 N N . LEU A 1 95 ? -16.808 -5.323 4.886 1.00 87.62 95 LEU A N 1
ATOM 749 C CA . LEU A 1 95 ? -18.059 -4.815 5.433 1.00 87.62 95 LEU A CA 1
ATOM 750 C C . LEU A 1 95 ? -17.974 -3.301 5.661 1.00 87.62 95 LEU A C 1
ATOM 752 O O . LEU A 1 95 ? -16.914 -2.753 5.970 1.00 87.62 95 LEU A O 1
ATOM 756 N N . ASN A 1 96 ? -19.127 -2.628 5.629 1.00 84.69 96 ASN A N 1
ATOM 757 C CA . ASN A 1 96 ? -19.280 -1.249 6.111 1.00 84.69 96 ASN A CA 1
ATOM 758 C C . ASN A 1 96 ? -19.298 -1.198 7.654 1.00 84.69 96 ASN A C 1
ATOM 760 O O . ASN A 1 96 ? -20.191 -0.618 8.270 1.00 84.69 96 ASN A O 1
ATOM 764 N N . VAL A 1 97 ? -18.315 -1.844 8.281 1.00 85.31 97 VAL A N 1
ATOM 765 C CA . VAL A 1 97 ? -18.117 -1.909 9.730 1.00 85.31 97 VAL A CA 1
ATOM 766 C C . VAL A 1 97 ? -16.684 -1.506 10.028 1.00 85.31 97 VAL A C 1
ATOM 768 O O . VAL A 1 97 ? -15.745 -2.029 9.431 1.00 85.31 97 VAL A O 1
ATOM 771 N N . TYR A 1 98 ? -16.519 -0.577 10.956 1.00 84.25 98 TYR A N 1
ATOM 772 C CA . TYR A 1 98 ? -15.262 0.089 11.256 1.00 84.25 98 TYR A CA 1
ATOM 773 C C . TYR A 1 98 ? -14.833 -0.205 12.684 1.00 84.25 98 TYR A C 1
ATOM 775 O O . TYR A 1 98 ? -15.649 -0.139 13.601 1.00 84.25 98 TYR A O 1
ATOM 783 N N . VAL A 1 99 ? -13.546 -0.472 12.876 1.00 85.75 99 VAL A N 1
ATOM 784 C CA . VAL A 1 99 ? -12.956 -0.707 14.193 1.00 85.75 99 VAL A CA 1
ATOM 785 C C . VAL A 1 99 ? -12.517 0.618 14.805 1.00 85.75 99 VAL A C 1
ATOM 787 O O . VAL A 1 99 ? -11.680 1.331 14.249 1.00 85.75 99 VAL A O 1
ATOM 790 N N . LEU A 1 100 ? -13.113 0.949 15.948 1.00 79.75 100 LEU A N 1
ATOM 791 C CA . LEU A 1 100 ? -12.800 2.123 16.757 1.00 79.75 100 LEU A CA 1
ATOM 792 C C . LEU A 1 100 ? -11.676 1.846 17.752 1.00 79.75 100 LEU A C 1
ATOM 794 O O . LEU A 1 100 ? -10.878 2.741 18.019 1.00 79.75 100 LEU A O 1
ATOM 798 N N . ASP A 1 101 ? -11.649 0.637 18.310 1.00 80.19 101 ASP A N 1
ATOM 799 C CA . ASP A 1 101 ? -10.728 0.252 19.376 1.00 80.19 101 ASP A CA 1
ATOM 800 C C . ASP A 1 101 ? -10.591 -1.273 19.467 1.00 80.19 101 ASP A C 1
ATOM 802 O O . ASP A 1 101 ? -11.499 -2.003 19.050 1.00 80.19 101 ASP A O 1
ATOM 806 N N . VAL A 1 102 ? -9.470 -1.738 20.021 1.00 83.12 102 VAL A N 1
ATOM 807 C CA . VAL A 1 102 ? -9.166 -3.160 20.233 1.00 83.12 102 VAL A CA 1
ATOM 808 C C . VAL A 1 102 ? -8.554 -3.351 21.615 1.00 83.12 102 VAL A C 1
ATOM 810 O O . VAL A 1 102 ? -7.472 -2.839 21.893 1.00 83.12 102 VAL A O 1
ATOM 813 N N . GLU A 1 103 ? -9.211 -4.143 22.456 1.00 85.25 103 GLU A N 1
ATOM 814 C CA . GLU A 1 103 ? -8.722 -4.525 23.782 1.00 85.25 103 GLU A CA 1
ATOM 815 C C . GLU A 1 103 ? -8.438 -6.030 23.807 1.00 85.25 103 GLU A C 1
ATOM 817 O O . GLU A 1 103 ? -9.321 -6.835 23.521 1.00 85.25 103 GLU A O 1
ATOM 822 N N . PHE A 1 104 ? -7.214 -6.435 24.146 1.00 84.62 104 PHE A N 1
ATOM 823 C CA . PHE A 1 104 ? -6.869 -7.851 24.289 1.00 84.62 104 PHE A CA 1
ATOM 824 C C . PHE A 1 104 ? -7.155 -8.328 25.714 1.00 84.62 104 PHE A C 1
ATOM 826 O O . PHE A 1 104 ? -6.713 -7.718 26.686 1.00 84.62 104 PHE A O 1
ATOM 833 N N . ILE A 1 105 ? -7.872 -9.441 25.827 1.00 80.19 105 ILE A N 1
ATOM 834 C CA . ILE A 1 105 ? -8.132 -10.138 27.081 1.00 80.19 105 ILE A CA 1
ATOM 835 C C . ILE A 1 105 ? -7.129 -11.284 27.179 1.00 80.19 105 ILE A C 1
ATOM 837 O O . ILE A 1 105 ? -7.099 -12.153 26.307 1.00 80.19 105 ILE A O 1
ATOM 841 N N . ASP A 1 106 ? -6.358 -11.287 28.267 1.00 65.56 106 ASP A N 1
ATOM 842 C CA . ASP A 1 106 ? -5.448 -12.373 28.644 1.00 65.56 106 ASP A CA 1
ATOM 843 C C . ASP A 1 106 ? -4.428 -12.740 27.550 1.00 65.56 106 ASP A C 1
ATOM 845 O O . ASP A 1 106 ? -4.486 -13.783 26.903 1.00 65.56 106 ASP A O 1
ATOM 849 N N . VAL A 1 107 ? -3.452 -11.850 27.351 1.00 62.00 107 VAL A N 1
ATOM 850 C CA . VAL A 1 107 ? -2.330 -12.070 26.417 1.00 62.00 107 VAL A CA 1
ATOM 851 C C . VAL A 1 107 ? -1.319 -13.101 26.952 1.00 62.00 107 VAL A C 1
ATOM 853 O O . VAL A 1 107 ? -0.435 -13.539 26.223 1.00 62.00 107 VAL A O 1
ATOM 856 N N . SER A 1 108 ? -1.424 -13.468 28.233 1.00 56.75 108 SER A N 1
ATOM 857 C CA . SER A 1 108 ? -0.537 -14.405 28.935 1.00 56.75 108 SER A CA 1
ATOM 858 C C . SER A 1 108 ? -0.894 -15.875 28.730 1.00 56.75 108 SER A C 1
ATOM 860 O O . SER A 1 108 ? -0.062 -16.737 29.015 1.00 56.75 108 SER A O 1
ATOM 862 N N . ASN A 1 109 ? -2.103 -16.175 28.250 1.00 57.34 109 ASN A N 1
ATOM 863 C CA . ASN A 1 109 ? -2.542 -17.539 27.991 1.00 57.34 109 ASN A CA 1
ATOM 864 C C . ASN A 1 109 ? -2.298 -17.923 26.514 1.00 57.34 109 ASN A C 1
ATOM 866 O O . ASN A 1 109 ? -3.011 -17.435 25.633 1.00 57.34 109 ASN A O 1
ATOM 870 N N . PRO A 1 110 ? -1.336 -18.819 26.218 1.00 52.56 110 PRO A N 1
ATOM 871 C CA . PRO A 1 110 ? -0.964 -19.181 24.848 1.00 52.56 110 PRO A CA 1
ATOM 872 C C . PRO A 1 110 ? -2.026 -20.004 24.099 1.00 52.56 110 PRO A C 1
ATOM 874 O O . PRO A 1 110 ? -1.841 -20.279 22.916 1.00 52.56 110 PRO A O 1
ATOM 877 N N . TYR A 1 111 ? -3.123 -20.404 24.753 1.00 55.12 111 TYR A N 1
ATOM 878 C CA . TYR A 1 111 ? -4.141 -21.281 24.164 1.00 55.12 111 TYR A CA 1
ATOM 879 C C . TYR A 1 111 ? -5.413 -20.563 23.691 1.00 55.12 111 TYR A C 1
ATOM 881 O O . TYR A 1 111 ? -6.165 -21.145 22.915 1.00 55.12 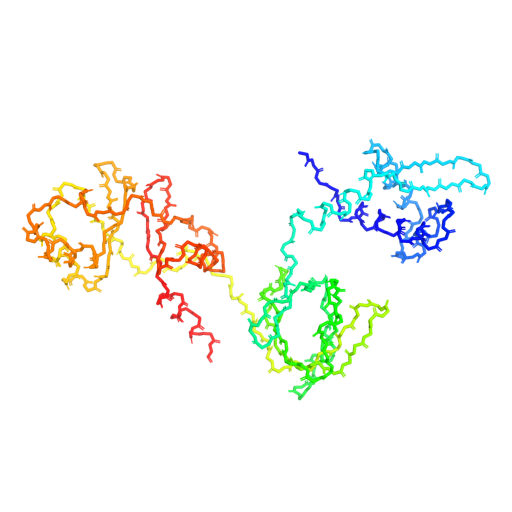111 TYR A O 1
ATOM 889 N N . SER A 1 112 ? -5.687 -19.330 24.135 1.00 65.44 112 SER A N 1
ATOM 890 C CA . SER A 1 112 ? -6.918 -18.618 23.753 1.00 65.44 112 SER A CA 1
ATOM 891 C C . SER A 1 112 ? -6.813 -17.107 23.983 1.00 65.44 112 SER A C 1
ATOM 893 O O . SER A 1 112 ? -7.408 -16.567 24.920 1.00 65.44 112 SER A O 1
ATOM 895 N N . THR A 1 113 ? -6.059 -16.393 23.147 1.00 82.50 113 THR A N 1
ATOM 896 C CA . THR A 1 113 ? -6.129 -14.926 23.163 1.00 82.50 113 THR A CA 1
ATOM 897 C C . THR A 1 113 ? -7.519 -14.495 22.703 1.00 82.50 113 THR A C 1
ATOM 899 O O . THR A 1 113 ? -7.981 -14.886 21.631 1.00 82.50 113 THR A O 1
ATOM 902 N N . LYS A 1 114 ? -8.197 -13.674 23.504 1.00 90.31 114 LYS A N 1
ATOM 903 C CA . LYS A 1 114 ? -9.476 -13.060 23.130 1.00 90.31 114 LYS A CA 1
ATOM 904 C C . LYS A 1 114 ? -9.274 -11.569 22.914 1.00 90.31 114 LYS A C 1
ATOM 906 O O . LYS A 1 114 ? -8.431 -10.955 23.560 1.00 90.31 114 LYS A O 1
ATOM 911 N N . ALA A 1 115 ? -10.047 -10.973 22.020 1.00 90.56 115 ALA A N 1
ATOM 912 C CA . ALA A 1 115 ? -10.036 -9.534 21.792 1.00 90.56 115 ALA A CA 1
ATOM 913 C C . ALA A 1 115 ? -11.459 -8.978 21.808 1.00 90.56 115 ALA A C 1
ATOM 915 O O . ALA A 1 115 ? -12.365 -9.574 21.231 1.00 90.56 115 ALA A O 1
ATOM 916 N N . ILE A 1 116 ? -11.656 -7.831 22.447 1.00 91.00 116 ILE A N 1
ATOM 917 C CA . ILE A 1 116 ? -12.865 -7.022 22.328 1.00 91.00 116 ILE A CA 1
ATOM 918 C C . ILE A 1 116 ? -12.601 -5.972 21.256 1.00 91.00 116 ILE A C 1
ATOM 920 O O . ILE A 1 116 ? -11.692 -5.154 21.381 1.00 91.00 116 ILE A O 1
ATOM 924 N N . LEU A 1 117 ? -13.411 -5.981 20.205 1.00 90.25 117 LEU A N 1
ATOM 925 C CA . LEU A 1 117 ? -13.433 -4.948 19.181 1.00 90.25 117 LEU A CA 1
ATOM 926 C C . LEU A 1 117 ? -14.585 -3.989 19.464 1.00 90.25 117 LEU A C 1
ATOM 928 O O . LEU A 1 117 ? -15.735 -4.423 19.546 1.00 90.25 117 LEU A O 1
ATOM 932 N N . LYS A 1 118 ? -14.298 -2.689 19.551 1.00 86.44 118 LYS A N 1
ATOM 933 C CA . LYS A 1 118 ? -15.336 -1.649 19.512 1.00 86.44 118 LYS A CA 1
ATOM 934 C C . LYS A 1 118 ? -15.578 -1.277 18.058 1.00 86.44 118 LYS A C 1
ATOM 936 O O . LYS A 1 118 ? -14.652 -0.854 17.367 1.00 86.44 118 LYS A O 1
ATOM 941 N N . LEU A 1 119 ? -16.805 -1.445 17.591 1.00 86.81 119 LEU A N 1
ATOM 942 C CA . LEU A 1 119 ? -17.208 -1.332 16.197 1.00 86.81 119 LEU A CA 1
ATOM 943 C C . LEU A 1 119 ? -18.258 -0.233 16.001 1.00 86.81 119 LEU A C 1
ATOM 945 O O . LEU A 1 119 ? -19.035 0.088 16.899 1.00 86.81 119 LEU A O 1
ATOM 949 N N . VAL A 1 120 ? -18.314 0.314 14.789 1.00 81.88 120 VAL A N 1
ATOM 950 C CA . VAL A 1 120 ? -19.392 1.197 14.321 1.00 81.88 120 VAL A CA 1
ATOM 951 C C . VAL A 1 120 ? -19.746 0.873 12.869 1.00 81.88 120 VAL A C 1
ATOM 953 O O . VAL A 1 120 ? -18.872 0.480 12.099 1.00 81.88 120 VAL A O 1
ATOM 956 N N . GLY A 1 121 ? -21.013 1.041 12.487 1.00 81.44 121 GLY A N 1
ATOM 957 C CA . GLY A 1 121 ? -21.523 0.739 11.144 1.00 81.44 121 GLY A CA 1
ATOM 958 C C . GLY A 1 121 ? -22.537 -0.405 11.154 1.00 81.44 121 GLY A C 1
ATOM 959 O O . GLY A 1 121 ? -23.235 -0.596 12.149 1.00 81.44 121 GLY A O 1
ATOM 960 N N . ASP A 1 122 ? -22.595 -1.173 10.066 1.00 84.75 122 ASP A N 1
ATOM 961 C CA . ASP A 1 122 ? -23.587 -2.238 9.837 1.00 84.75 122 ASP A CA 1
ATOM 962 C C . ASP A 1 122 ? -23.259 -3.534 10.615 1.00 84.75 122 ASP A C 1
ATOM 964 O O . ASP A 1 122 ? -23.083 -4.610 10.036 1.00 84.75 122 ASP A O 1
ATOM 968 N N . ILE A 1 123 ? -23.138 -3.441 11.946 1.00 86.50 123 ILE A N 1
ATOM 969 C CA . ILE A 1 123 ? -22.751 -4.558 12.835 1.00 86.50 123 ILE A CA 1
ATOM 970 C C . ILE A 1 123 ? -23.734 -5.734 12.718 1.00 86.50 123 ILE A C 1
ATOM 972 O O . ILE A 1 123 ? -23.340 -6.890 12.861 1.00 86.50 123 ILE A O 1
ATOM 976 N N . ASP A 1 124 ? -24.986 -5.463 12.346 1.00 84.69 124 ASP A N 1
ATOM 977 C CA . ASP A 1 124 ? -26.022 -6.466 12.091 1.00 84.69 124 ASP A CA 1
ATOM 978 C C . ASP A 1 124 ? -25.713 -7.399 10.906 1.00 84.69 124 ASP A C 1
ATOM 980 O O . ASP A 1 124 ? -26.490 -8.318 10.643 1.00 84.69 124 ASP A O 1
ATOM 984 N N . ARG A 1 125 ? -24.595 -7.225 10.186 1.00 87.38 125 ARG A N 1
ATOM 985 C CA . ARG A 1 125 ? -24.083 -8.201 9.200 1.00 87.38 125 ARG A CA 1
ATOM 986 C C . ARG A 1 125 ? -23.129 -9.243 9.803 1.00 87.38 125 ARG A C 1
ATOM 988 O O . ARG A 1 125 ? -22.782 -10.198 9.113 1.00 87.38 125 ARG A O 1
ATOM 995 N N . ILE A 1 126 ? -22.742 -9.092 11.071 1.00 91.69 126 ILE A N 1
ATOM 996 C CA . ILE A 1 126 ? -21.830 -9.989 11.795 1.00 91.69 126 ILE A CA 1
ATOM 997 C C . ILE A 1 126 ? -22.638 -10.950 12.681 1.00 91.69 126 ILE A C 1
ATOM 999 O O . ILE A 1 126 ? -23.622 -10.562 13.316 1.00 91.69 126 ILE A O 1
ATOM 1003 N N . ARG A 1 127 ? -22.257 -12.225 12.717 1.00 94.62 127 ARG A N 1
ATOM 1004 C CA . ARG A 1 127 ? -22.872 -13.292 13.522 1.00 94.62 127 ARG A CA 1
ATOM 1005 C C . ARG A 1 127 ? -21.820 -13.993 14.375 1.00 94.62 127 ARG A C 1
ATOM 1007 O O . ARG A 1 127 ? -20.642 -14.016 14.035 1.00 94.62 127 ARG A O 1
ATOM 1014 N N . VAL A 1 128 ? -22.262 -14.581 15.485 1.00 95.75 128 VAL A N 1
ATOM 1015 C CA . VAL A 1 128 ? -21.428 -15.503 16.269 1.00 95.75 128 VAL A CA 1
ATOM 1016 C C . VAL A 1 128 ? -21.017 -16.675 15.376 1.00 95.75 128 VAL A C 1
ATOM 1018 O O . VAL A 1 128 ? -21.844 -17.198 14.633 1.00 95.75 128 VAL A O 1
ATOM 1021 N N . GLY A 1 129 ? -19.742 -17.050 15.436 1.00 94.31 129 GLY A N 1
ATOM 1022 C CA . GLY A 1 129 ? -19.117 -18.048 14.570 1.00 94.31 129 GLY A CA 1
ATOM 1023 C C . GLY A 1 129 ? -18.526 -17.497 13.267 1.00 94.31 129 GLY A C 1
ATOM 1024 O O . GLY A 1 129 ? -17.739 -18.200 12.639 1.00 94.31 129 GLY A O 1
ATOM 1025 N N . ASP A 1 130 ? -18.838 -16.256 12.868 1.00 95.88 130 ASP A N 1
ATOM 1026 C CA . ASP A 1 130 ? -18.223 -15.652 11.679 1.00 95.88 130 ASP A CA 1
ATOM 1027 C C . ASP A 1 130 ? -16.706 -15.538 11.855 1.00 95.88 130 ASP A C 1
ATOM 1029 O O . ASP A 1 130 ? -16.228 -15.136 12.919 1.00 95.88 130 ASP A O 1
ATOM 1033 N N . ARG A 1 131 ? -15.941 -15.822 10.796 1.00 95.50 131 ARG A N 1
ATOM 1034 C CA . ARG A 1 131 ? -14.506 -15.529 10.765 1.00 95.50 131 ARG A CA 1
ATOM 1035 C C . ARG A 1 131 ? -14.291 -14.135 10.210 1.00 95.50 131 ARG A C 1
ATOM 1037 O O . ARG A 1 131 ? -14.748 -13.801 9.116 1.00 95.50 131 ARG A O 1
ATOM 1044 N N . ILE A 1 132 ? -13.577 -13.317 10.971 1.00 95.38 132 ILE A N 1
ATOM 1045 C CA . ILE A 1 132 ? -13.270 -11.947 10.589 1.00 95.38 132 ILE A CA 1
ATOM 1046 C C . ILE A 1 132 ? -11.770 -11.698 10.532 1.00 95.38 132 ILE A C 1
ATOM 1048 O O . ILE A 1 132 ? -10.966 -12.357 11.193 1.00 95.38 132 ILE A O 1
ATOM 1052 N N . ARG A 1 133 ? -11.399 -10.682 9.761 1.00 93.88 133 ARG A N 1
ATOM 1053 C CA . ARG A 1 133 ? -10.062 -10.104 9.722 1.00 93.88 133 ARG A CA 1
ATOM 1054 C C . ARG A 1 133 ? -10.163 -8.600 9.920 1.00 93.88 133 ARG A C 1
ATOM 1056 O O . ARG A 1 133 ? -10.951 -7.922 9.263 1.00 93.88 133 ARG A O 1
ATOM 1063 N N . VAL A 1 134 ? -9.329 -8.085 10.811 1.00 90.06 134 VAL A N 1
ATOM 1064 C CA . VAL A 1 134 ? -9.208 -6.666 11.128 1.00 90.06 134 VAL A CA 1
ATOM 1065 C C . VAL A 1 134 ? -7.744 -6.297 11.047 1.00 90.06 134 VAL A C 1
ATOM 1067 O O . VAL A 1 134 ? -6.911 -6.823 11.778 1.00 90.06 134 VAL A O 1
ATOM 1070 N N . GLY A 1 135 ? -7.420 -5.368 10.165 1.00 82.81 135 GLY A N 1
ATOM 1071 C CA . GLY A 1 135 ? -6.111 -4.743 10.139 1.00 82.81 135 GLY A CA 1
ATOM 1072 C C . GLY A 1 135 ? -5.674 -4.340 8.735 1.00 82.81 135 GLY A C 1
ATOM 1073 O O . GLY A 1 135 ? -6.340 -4.679 7.757 1.00 82.81 135 GLY A O 1
ATOM 1074 N N . PRO A 1 136 ? -4.529 -3.652 8.630 1.00 79.38 136 PRO A N 1
ATOM 1075 C CA . PRO A 1 136 ? -3.685 -3.245 9.755 1.00 79.38 136 PRO A CA 1
ATOM 1076 C C . PRO A 1 136 ? -4.335 -2.151 10.614 1.00 79.38 136 PRO A C 1
ATOM 1078 O O . PRO A 1 136 ? -4.914 -1.201 10.089 1.00 79.38 136 PRO A O 1
ATOM 1081 N N . LEU A 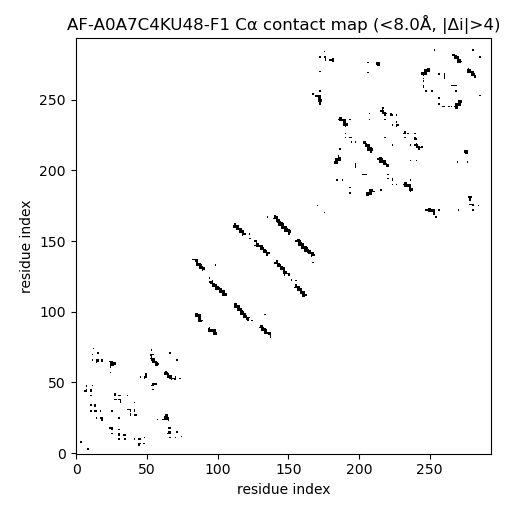1 137 ? -4.259 -2.300 11.940 1.00 76.88 137 LEU A N 1
ATOM 1082 C CA . LEU A 1 137 ? -4.700 -1.275 12.890 1.00 76.88 137 LEU A CA 1
ATOM 1083 C C . LEU A 1 137 ? -3.739 -0.071 12.829 1.00 76.88 137 LEU A C 1
ATOM 1085 O O . LEU A 1 137 ? -2.528 -0.297 12.886 1.00 76.88 137 LEU A O 1
ATOM 1089 N N . PRO A 1 138 ? -4.214 1.190 12.761 1.00 63.00 138 PRO A N 1
ATOM 1090 C CA . PRO A 1 138 ? -3.357 2.346 12.468 1.00 63.00 138 PRO A CA 1
ATOM 1091 C C . PRO A 1 138 ? -2.209 2.548 13.465 1.00 63.00 138 PRO A C 1
ATOM 1093 O O . PRO A 1 138 ? -1.095 2.871 13.065 1.00 63.00 138 PRO A O 1
ATOM 1096 N N . THR A 1 139 ? -2.464 2.325 14.758 1.00 64.38 139 THR A N 1
ATOM 1097 C CA . THR A 1 139 ? -1.471 2.546 15.823 1.00 64.38 139 THR A CA 1
ATOM 1098 C C . THR A 1 139 ? -0.497 1.380 15.959 1.00 64.38 139 THR A C 1
ATOM 1100 O O . THR A 1 139 ? 0.712 1.576 16.063 1.00 64.38 139 THR A O 1
ATOM 1103 N N . TYR A 1 140 ? -1.020 0.153 15.956 1.00 64.44 140 TYR A N 1
ATOM 1104 C CA . TYR A 1 140 ? -0.247 -1.037 16.314 1.00 64.44 140 TYR A CA 1
ATOM 1105 C C . TYR A 1 140 ? 0.280 -1.809 15.101 1.00 64.44 140 TYR A C 1
ATOM 1107 O O . TYR A 1 140 ? 1.108 -2.698 15.266 1.00 64.44 140 TYR A O 1
ATOM 1115 N N . ARG A 1 141 ? -0.189 -1.490 13.885 1.00 75.44 141 ARG A N 1
ATOM 1116 C CA . ARG A 1 141 ? 0.099 -2.222 12.634 1.00 75.44 141 ARG A CA 1
ATOM 1117 C C . ARG A 1 141 ? -0.218 -3.713 12.716 1.00 75.44 141 ARG A C 1
ATOM 1119 O O . ARG A 1 141 ? 0.330 -4.519 11.967 1.00 75.44 141 ARG A O 1
ATOM 1126 N N . LEU A 1 142 ? -1.108 -4.064 13.634 1.00 80.75 142 LEU A N 1
ATOM 1127 C CA . LEU A 1 142 ? -1.529 -5.427 13.869 1.00 80.75 142 LEU A CA 1
ATOM 1128 C C . LEU A 1 142 ? -2.637 -5.782 12.895 1.00 80.75 142 LEU A C 1
ATOM 1130 O O . LEU A 1 142 ? -3.561 -4.998 12.662 1.00 80.75 142 LEU A O 1
ATOM 1134 N N . VAL A 1 143 ? -2.530 -6.980 12.348 1.00 87.06 143 VAL A N 1
ATOM 1135 C CA . VAL A 1 143 ? -3.604 -7.662 11.658 1.00 87.06 143 VAL A CA 1
ATOM 1136 C C . VAL A 1 143 ? -4.019 -8.841 12.514 1.00 87.06 143 VAL A C 1
ATOM 1138 O O . VAL A 1 143 ? -3.229 -9.744 12.774 1.00 87.06 143 VAL A O 1
ATOM 1141 N N . LEU A 1 144 ? -5.266 -8.800 12.950 1.00 90.12 144 LEU A N 1
ATOM 1142 C CA . LEU A 1 144 ? -5.924 -9.836 13.718 1.00 90.12 144 LEU A CA 1
ATOM 1143 C C . LEU A 1 144 ? -6.889 -10.587 12.801 1.00 90.12 144 LEU A C 1
ATOM 1145 O O . LEU A 1 144 ? -7.608 -9.976 12.008 1.00 90.12 144 LEU A O 1
ATOM 1149 N N . SER A 1 145 ? -6.918 -11.907 12.919 1.00 92.94 145 SER A N 1
ATOM 1150 C CA . SER A 1 145 ? -7.990 -12.738 12.379 1.00 92.94 145 SER A CA 1
ATOM 1151 C C . SER A 1 145 ? -8.465 -13.729 13.425 1.00 92.94 145 SER A C 1
ATOM 1153 O O . SER A 1 145 ? -7.672 -14.200 14.241 1.00 92.94 145 SER A O 1
ATOM 1155 N N . GLY A 1 146 ? -9.756 -14.029 13.407 1.00 93.94 146 GLY A N 1
ATOM 1156 C CA . GLY A 1 146 ? -10.365 -14.864 14.427 1.00 93.94 146 GLY A CA 1
ATOM 1157 C C . GLY A 1 146 ? -11.857 -15.061 14.229 1.00 93.94 146 GLY A C 1
ATOM 1158 O O . GLY A 1 146 ? -12.446 -14.490 13.307 1.00 93.94 146 GLY A O 1
ATOM 1159 N N . SER A 1 147 ? -12.459 -15.854 15.106 1.00 95.19 147 SER A N 1
ATOM 1160 C CA . SER A 1 147 ? -13.885 -16.168 15.079 1.00 95.19 147 SER A CA 1
ATOM 1161 C C . SER A 1 147 ? -14.663 -15.322 16.090 1.00 95.19 147 SER A C 1
ATOM 1163 O O . SER A 1 147 ? -14.173 -14.990 17.172 1.00 95.19 147 SER A O 1
ATOM 1165 N N . ILE A 1 148 ? -15.887 -14.922 15.744 1.00 95.50 148 ILE A N 1
ATOM 1166 C CA . ILE A 1 148 ? -16.745 -14.160 16.654 1.00 95.50 148 ILE A CA 1
ATOM 1167 C C . ILE A 1 148 ? -17.307 -15.073 17.740 1.00 95.50 148 ILE A C 1
ATOM 1169 O O . ILE A 1 148 ? -18.071 -15.990 17.447 1.00 95.50 148 ILE A O 1
ATOM 1173 N N . LEU A 1 149 ? -17.018 -14.761 19.001 1.00 93.94 149 LEU A N 1
ATOM 1174 C CA . LEU A 1 149 ? -17.579 -15.454 20.160 1.00 93.94 149 LEU A CA 1
ATOM 1175 C C . LEU A 1 149 ? -18.879 -14.815 20.643 1.00 93.94 149 LEU A C 1
ATOM 1177 O O . LEU A 1 149 ? -19.845 -15.514 20.933 1.00 93.94 149 LEU A O 1
ATOM 1181 N N . LEU A 1 150 ? -18.900 -13.486 20.774 1.00 92.81 150 LEU A N 1
ATOM 1182 C CA . LEU A 1 150 ? -20.023 -12.749 21.357 1.00 92.81 150 LEU A CA 1
ATOM 1183 C C . LEU A 1 150 ? -20.208 -11.407 20.659 1.00 92.81 150 LEU A C 1
ATOM 1185 O O . LEU A 1 150 ? -19.240 -10.776 20.242 1.00 92.81 150 LEU A O 1
ATOM 1189 N N . ILE A 1 151 ? -21.454 -10.944 20.592 1.00 92.88 151 ILE A N 1
ATOM 1190 C CA . ILE A 1 151 ? -21.822 -9.647 20.023 1.00 92.88 151 ILE A CA 1
ATOM 1191 C C . ILE A 1 151 ? -22.676 -8.902 21.048 1.00 92.88 151 ILE A C 1
ATOM 1193 O O . ILE A 1 151 ? -23.679 -9.422 21.531 1.00 92.88 151 ILE A O 1
ATOM 1197 N N . ASN A 1 152 ? -22.296 -7.667 21.353 1.00 86.75 152 ASN A N 1
ATOM 1198 C CA . ASN A 1 152 ? -23.072 -6.724 22.141 1.00 86.75 152 ASN A CA 1
ATOM 1199 C C . ASN A 1 152 ? -23.395 -5.501 21.277 1.00 86.75 152 ASN A C 1
ATOM 1201 O O . ASN A 1 152 ? -22.668 -4.505 21.267 1.00 86.75 152 ASN A O 1
ATOM 1205 N N . THR A 1 153 ? -24.509 -5.577 20.553 1.00 75.88 153 THR A N 1
ATOM 1206 C CA . THR A 1 153 ? -24.962 -4.516 19.643 1.00 75.88 153 THR A CA 1
ATOM 1207 C C . THR A 1 153 ? -25.269 -3.203 20.365 1.00 75.88 153 THR A C 1
ATOM 1209 O O . THR A 1 153 ? -24.994 -2.141 19.819 1.00 75.88 153 THR A O 1
ATOM 1212 N N . TYR A 1 154 ? -25.741 -3.243 21.619 1.00 73.75 154 TYR A N 1
ATOM 1213 C CA . TYR A 1 154 ? -26.010 -2.034 22.414 1.00 73.75 154 TYR A CA 1
ATOM 1214 C C . TYR A 1 154 ? -24.751 -1.214 22.710 1.00 73.75 154 TYR A C 1
ATOM 1216 O O . TYR A 1 154 ? -24.823 0.011 22.809 1.00 73.75 154 TYR A O 1
ATOM 1224 N N . LYS A 1 155 ? -23.605 -1.883 22.881 1.00 74.25 155 LYS A N 1
ATOM 1225 C CA . LYS A 1 155 ? -22.304 -1.236 23.108 1.00 74.25 155 LYS A CA 1
ATOM 1226 C C . LYS A 1 155 ? -21.458 -1.103 21.842 1.00 74.25 155 LYS A C 1
ATOM 1228 O O . LYS A 1 155 ? -20.432 -0.432 21.879 1.00 74.25 155 LYS A O 1
ATOM 1233 N N . GLY A 1 156 ? -21.876 -1.730 20.742 1.00 80.06 156 GLY A N 1
ATOM 1234 C CA . GLY A 1 156 ? -21.048 -1.876 19.548 1.00 80.06 156 GLY A CA 1
ATOM 1235 C C . GLY A 1 156 ? -19.790 -2.703 19.818 1.00 80.06 156 GLY A C 1
ATOM 1236 O O . GLY A 1 156 ? -18.754 -2.441 19.228 1.00 80.06 156 GLY A O 1
ATOM 1237 N N . GLU A 1 157 ? -19.844 -3.662 20.740 1.00 89.81 157 GLU A N 1
ATOM 1238 C CA . GLU A 1 157 ? -18.691 -4.480 21.127 1.00 89.81 157 GLU A CA 1
ATOM 1239 C C . GLU A 1 157 ? -18.830 -5.891 20.563 1.00 89.81 157 GLU A C 1
ATOM 1241 O O . GLU A 1 157 ? -19.908 -6.486 20.606 1.00 89.81 157 GLU A O 1
ATOM 1246 N N . VAL A 1 158 ? -17.733 -6.447 20.062 1.00 93.62 158 VAL A N 1
ATOM 1247 C CA . VAL A 1 158 ? -17.672 -7.831 19.592 1.00 93.62 158 VAL A CA 1
ATOM 1248 C C . VAL A 1 158 ? -16.469 -8.520 20.216 1.00 93.62 158 VAL A C 1
ATOM 1250 O O . VAL A 1 158 ? -15.365 -7.986 20.183 1.00 93.62 158 VAL A O 1
ATOM 1253 N N . VAL A 1 159 ? -16.680 -9.706 20.782 1.00 93.50 159 VAL A N 1
ATOM 1254 C CA . VAL A 1 159 ? -15.611 -10.549 21.323 1.00 93.50 159 VAL A CA 1
ATOM 1255 C C . VAL A 1 159 ? -15.171 -11.528 20.248 1.00 93.50 159 VAL A C 1
ATOM 1257 O O . VAL A 1 159 ? -15.998 -12.244 19.684 1.00 93.50 159 VAL A O 1
ATOM 1260 N N . VAL A 1 160 ? -13.870 -11.571 19.997 1.00 93.88 160 VAL A N 1
ATOM 1261 C CA . VAL A 1 160 ? -13.218 -12.405 18.990 1.00 93.88 160 VAL A CA 1
ATOM 1262 C C . VAL A 1 160 ? -12.284 -13.380 19.689 1.00 93.88 160 VAL A C 1
ATOM 1264 O O . VAL A 1 160 ? -11.489 -12.972 20.536 1.00 93.88 160 VAL A O 1
ATOM 1267 N N . GLU A 1 161 ? -12.355 -14.653 19.325 1.00 93.69 161 GLU A N 1
ATOM 1268 C CA . GLU A 1 161 ? -11.289 -15.613 19.596 1.00 93.69 161 GLU A CA 1
ATOM 1269 C C . GLU A 1 161 ? -10.200 -15.433 18.545 1.00 93.69 161 GLU A C 1
ATOM 1271 O O . GLU A 1 161 ? -10.441 -15.615 17.352 1.00 93.69 161 GLU A O 1
ATOM 1276 N N . VAL A 1 162 ? -9.018 -14.996 18.970 1.00 91.75 162 VAL A N 1
ATOM 1277 C CA . VAL A 1 162 ? -7.928 -14.647 18.060 1.00 91.75 162 VAL A CA 1
ATOM 1278 C C . VAL A 1 162 ? -7.231 -15.921 17.597 1.00 91.75 162 VAL A C 1
ATOM 1280 O O . VAL A 1 162 ? -6.591 -16.608 18.383 1.00 91.75 162 VAL A O 1
ATOM 1283 N N . GLU A 1 163 ? -7.318 -16.202 16.300 1.00 91.38 163 GLU A N 1
ATOM 1284 C CA . GLU A 1 163 ? -6.652 -17.341 15.657 1.00 91.38 163 GLU A CA 1
ATOM 1285 C C . GLU A 1 163 ? -5.259 -16.962 15.135 1.00 91.38 163 GLU A C 1
ATOM 1287 O O . GLU A 1 163 ? -4.365 -17.798 15.047 1.00 91.38 163 GLU A O 1
ATOM 1292 N N . SER A 1 164 ? -5.063 -15.696 14.752 1.00 88.12 164 SER A N 1
ATOM 1293 C CA . SER A 1 164 ? -3.778 -15.187 14.271 1.00 88.12 164 SER A CA 1
ATOM 1294 C C . SER A 1 164 ? -3.640 -13.696 14.561 1.00 88.12 164 SER A C 1
ATOM 1296 O O . SER A 1 164 ? -4.562 -12.913 14.320 1.00 88.12 164 SER A O 1
ATOM 1298 N N . LEU A 1 165 ? -2.449 -13.300 15.011 1.00 86.19 165 LEU A N 1
ATOM 1299 C CA . LEU A 1 165 ? -2.068 -11.917 15.263 1.00 86.19 165 LEU A CA 1
ATOM 1300 C C . LEU A 1 165 ? -0.709 -11.642 14.611 1.00 86.19 165 LEU A C 1
ATOM 1302 O O . LEU A 1 165 ? 0.314 -12.157 15.051 1.00 86.19 165 LEU A O 1
ATOM 1306 N N . VAL A 1 166 ? -0.698 -10.826 13.558 1.00 83.25 166 VAL A N 1
ATOM 1307 C CA . VAL A 1 166 ? 0.507 -10.520 12.775 1.00 83.25 166 VAL A CA 1
ATOM 1308 C C . VAL A 1 166 ? 0.803 -9.030 12.851 1.00 83.25 166 VAL A C 1
ATOM 1310 O O . VAL A 1 166 ? -0.060 -8.209 12.552 1.00 83.25 166 VAL A O 1
ATOM 1313 N N . SER A 1 167 ? 2.033 -8.665 13.207 1.00 80.88 167 SER A N 1
ATOM 1314 C CA . SER A 1 167 ? 2.504 -7.279 13.128 1.00 80.88 167 SER A CA 1
ATOM 1315 C C . SER A 1 167 ? 3.122 -7.007 11.762 1.00 80.88 167 SER A C 1
ATOM 1317 O O . SER A 1 167 ? 3.990 -7.754 11.312 1.00 80.88 167 SER A O 1
ATOM 1319 N N . LEU A 1 168 ? 2.698 -5.933 11.091 1.00 79.19 168 LEU A N 1
ATOM 1320 C CA . LEU A 1 168 ? 3.376 -5.486 9.879 1.00 79.19 168 LEU A CA 1
ATOM 1321 C C . LEU A 1 168 ? 4.662 -4.741 10.255 1.00 79.19 168 LEU A C 1
ATOM 1323 O O . LEU A 1 168 ? 4.592 -3.729 10.962 1.00 79.19 168 LEU A O 1
ATOM 1327 N N . PRO A 1 169 ? 5.827 -5.156 9.737 1.00 76.94 169 PRO A N 1
ATOM 1328 C CA . PRO A 1 169 ? 7.098 -4.523 10.063 1.00 76.94 169 PRO A CA 1
ATOM 1329 C C . PRO A 1 169 ? 7.144 -3.084 9.531 1.00 76.94 169 PRO A C 1
ATOM 1331 O O . PRO A 1 169 ? 6.535 -2.767 8.502 1.00 76.94 169 PRO A O 1
ATOM 1334 N N . LYS A 1 170 ? 7.889 -2.206 10.211 1.00 83.69 170 LYS A N 1
ATOM 1335 C CA . LYS A 1 170 ? 8.174 -0.841 9.741 1.00 83.69 170 LYS A CA 1
ATOM 1336 C C . LYS A 1 170 ? 9.359 -0.867 8.780 1.00 83.69 170 LYS A C 1
ATOM 1338 O O . LYS A 1 170 ? 10.501 -0.713 9.195 1.00 83.69 170 LYS A O 1
ATOM 1343 N N . ILE A 1 171 ? 9.082 -1.123 7.507 1.00 88.75 171 ILE A N 1
ATOM 1344 C CA . ILE A 1 171 ? 10.100 -1.180 6.453 1.00 88.75 171 ILE A CA 1
ATOM 1345 C C . ILE A 1 171 ? 9.789 -0.076 5.455 1.00 88.75 171 ILE A C 1
ATOM 1347 O O . ILE A 1 171 ? 8.652 0.015 4.986 1.00 88.75 171 ILE A O 1
ATOM 1351 N N . THR A 1 172 ? 10.780 0.756 5.144 1.00 93.12 172 THR A N 1
ATOM 1352 C CA . THR A 1 172 ? 10.646 1.829 4.153 1.00 93.12 172 THR A CA 1
ATOM 1353 C C . THR A 1 172 ? 11.149 1.390 2.783 1.00 93.12 172 THR A C 1
ATOM 1355 O O . THR A 1 172 ? 11.914 0.425 2.656 1.00 93.12 172 THR A O 1
ATOM 1358 N N . ALA A 1 173 ? 10.761 2.122 1.739 1.00 94.50 173 ALA A N 1
ATOM 1359 C CA . ALA A 1 173 ? 11.302 1.959 0.394 1.00 94.50 173 ALA A CA 1
ATOM 1360 C C . ALA A 1 173 ? 12.836 1.998 0.390 1.00 94.50 173 ALA A C 1
ATOM 1362 O O . ALA A 1 173 ? 13.464 1.170 -0.268 1.00 94.50 173 ALA A O 1
ATOM 1363 N N . ARG A 1 174 ? 13.444 2.906 1.166 1.00 93.94 174 ARG A N 1
ATOM 1364 C CA . ARG A 1 174 ? 14.899 3.005 1.336 1.00 93.94 174 ARG A CA 1
ATOM 1365 C C . ARG A 1 174 ? 15.504 1.677 1.780 1.00 93.94 174 ARG A C 1
ATOM 1367 O O . ARG A 1 174 ? 16.454 1.204 1.161 1.00 93.94 174 ARG A O 1
ATOM 1374 N N . ASN A 1 175 ? 14.939 1.043 2.809 1.00 91.25 175 ASN A N 1
ATOM 1375 C CA . ASN A 1 175 ? 15.443 -0.246 3.284 1.00 91.25 175 ASN A CA 1
ATOM 1376 C C . ASN A 1 175 ? 15.356 -1.335 2.203 1.00 91.25 175 ASN A C 1
ATOM 1378 O O . ASN A 1 175 ? 16.233 -2.192 2.138 1.00 91.25 175 ASN A O 1
ATOM 1382 N N . MET A 1 176 ? 14.337 -1.287 1.339 1.00 90.38 176 MET A N 1
ATOM 1383 C CA . MET A 1 176 ? 14.146 -2.275 0.274 1.00 90.38 176 MET A CA 1
ATOM 1384 C C . MET A 1 176 ? 15.139 -2.150 -0.885 1.00 90.38 176 MET A C 1
ATOM 1386 O O . MET A 1 176 ? 15.459 -3.158 -1.514 1.00 90.38 176 MET A O 1
ATOM 1390 N N . ILE A 1 177 ? 15.606 -0.937 -1.197 1.00 89.38 177 ILE A N 1
ATOM 1391 C CA . ILE A 1 177 ? 16.435 -0.679 -2.389 1.00 89.38 177 ILE A CA 1
ATOM 1392 C C . ILE A 1 177 ? 17.944 -0.677 -2.112 1.00 89.38 177 ILE A C 1
ATOM 1394 O O . ILE A 1 177 ? 18.728 -0.697 -3.056 1.00 89.38 177 ILE A O 1
ATOM 1398 N N . ASN A 1 178 ? 18.364 -0.701 -0.843 1.00 73.44 178 ASN A N 1
ATOM 1399 C CA . ASN A 1 178 ? 19.765 -0.532 -0.429 1.00 73.44 178 ASN A CA 1
ATOM 1400 C C . ASN A 1 178 ? 20.761 -1.575 -0.983 1.00 73.44 178 ASN A C 1
ATOM 1402 O O . ASN A 1 178 ? 21.965 -1.374 -0.868 1.00 73.44 178 ASN A O 1
ATOM 1406 N N . SER A 1 179 ? 20.300 -2.684 -1.564 1.00 63.00 179 SER A N 1
ATOM 1407 C CA . SER A 1 179 ? 21.154 -3.804 -1.985 1.00 63.00 179 SER A CA 1
ATOM 1408 C C . SER A 1 179 ? 21.246 -4.015 -3.498 1.00 63.00 179 SER A C 1
ATOM 1410 O O . SER A 1 179 ? 21.895 -4.968 -3.930 1.00 63.00 179 SER A O 1
ATOM 1412 N N . ARG A 1 180 ? 20.614 -3.169 -4.329 1.00 70.31 180 ARG A N 1
ATOM 1413 C CA . ARG A 1 180 ? 20.604 -3.359 -5.792 1.00 70.31 180 ARG A CA 1
ATOM 1414 C C . ARG A 1 180 ? 20.942 -2.086 -6.549 1.00 70.31 180 ARG A C 1
ATOM 1416 O O . ARG A 1 180 ? 20.347 -1.037 -6.323 1.00 70.31 180 ARG A O 1
ATOM 1423 N N . LYS A 1 181 ? 21.851 -2.210 -7.519 1.00 84.00 181 LYS A N 1
ATOM 1424 C CA . LYS A 1 181 ? 22.118 -1.152 -8.493 1.00 84.00 181 LYS A CA 1
ATOM 1425 C C . LYS A 1 181 ? 20.869 -0.945 -9.350 1.00 84.00 181 LYS A C 1
ATOM 1427 O O . LYS A 1 181 ? 20.383 -1.889 -9.972 1.00 84.00 181 LYS A O 1
ATOM 1432 N N . LEU A 1 182 ? 20.359 0.283 -9.387 1.00 92.62 182 LEU A N 1
ATOM 1433 C CA . LEU A 1 182 ? 19.305 0.640 -10.323 1.00 92.62 182 LEU A CA 1
ATOM 1434 C C . LEU A 1 182 ? 19.896 0.746 -11.732 1.00 92.62 182 LEU A C 1
ATOM 1436 O O . LEU A 1 182 ? 20.885 1.444 -11.949 1.00 92.62 182 LEU A O 1
ATOM 1440 N N . ILE A 1 183 ? 19.259 0.072 -12.683 1.00 95.06 183 ILE A N 1
ATOM 1441 C CA . ILE A 1 183 ? 19.568 0.183 -14.106 1.00 95.06 183 ILE A CA 1
ATOM 1442 C C . ILE A 1 183 ? 18.468 1.028 -14.736 1.00 95.06 183 ILE A C 1
ATOM 1444 O O . ILE A 1 183 ? 17.286 0.779 -14.497 1.00 95.06 183 ILE A O 1
ATOM 1448 N N . THR A 1 184 ? 18.859 2.034 -15.508 1.00 96.88 184 THR A N 1
ATOM 1449 C CA . THR A 1 184 ? 17.956 2.934 -16.231 1.00 96.88 184 THR A CA 1
ATOM 1450 C C . THR A 1 184 ? 18.291 2.922 -17.714 1.00 96.88 184 THR A C 1
ATOM 1452 O O . THR A 1 184 ? 19.340 2.421 -18.131 1.00 96.88 184 THR A O 1
ATOM 1455 N N . VAL A 1 185 ? 17.383 3.455 -18.525 1.00 97.19 185 VAL A N 1
ATOM 1456 C CA . VAL A 1 185 ? 17.595 3.602 -19.962 1.00 97.19 185 VAL A CA 1
ATOM 1457 C C . VAL A 1 185 ? 17.168 4.983 -20.437 1.00 97.19 185 VAL A C 1
ATOM 1459 O O . VAL A 1 185 ? 16.213 5.547 -19.915 1.00 97.19 185 VAL A O 1
ATOM 1462 N N . ASP A 1 186 ? 17.868 5.525 -21.426 1.00 96.75 186 ASP A N 1
ATOM 1463 C CA . ASP A 1 186 ? 17.466 6.761 -22.090 1.00 96.75 186 ASP A CA 1
ATOM 1464 C C . ASP A 1 186 ? 16.318 6.513 -23.091 1.00 96.75 186 ASP A C 1
ATOM 1466 O O . ASP A 1 186 ? 16.231 5.450 -23.716 1.00 96.75 186 ASP A O 1
ATOM 1470 N N . ALA A 1 187 ? 15.433 7.499 -23.247 1.00 95.38 187 ALA A N 1
ATOM 1471 C CA . ALA A 1 187 ? 14.248 7.407 -24.101 1.00 95.38 187 ALA A CA 1
ATOM 1472 C C . ALA A 1 187 ? 14.552 7.308 -25.613 1.00 95.38 187 ALA A C 1
ATOM 1474 O O . ALA A 1 187 ? 13.683 6.878 -26.376 1.00 95.38 187 ALA A O 1
ATOM 1475 N N . SER A 1 188 ? 15.762 7.683 -26.044 1.00 95.75 188 SER A N 1
ATOM 1476 C CA . SER A 1 188 ? 16.243 7.603 -27.431 1.00 95.75 188 SER A CA 1
ATOM 1477 C C . SER A 1 188 ? 16.893 6.264 -27.792 1.00 95.75 188 SER A C 1
ATOM 1479 O O . SER A 1 188 ? 17.263 6.056 -28.946 1.00 95.75 188 SER A O 1
ATOM 1481 N N . ARG A 1 189 ? 17.027 5.327 -26.844 1.00 96.62 189 ARG A N 1
ATOM 1482 C CA . ARG A 1 189 ? 17.501 3.972 -27.169 1.00 96.62 189 ARG A CA 1
ATOM 1483 C C . ARG A 1 189 ? 16.457 3.187 -27.943 1.00 96.62 189 ARG A C 1
ATOM 1485 O O . ARG A 1 189 ? 15.267 3.491 -27.876 1.00 96.62 189 ARG A O 1
ATOM 1492 N N . THR A 1 190 ? 16.898 2.150 -28.644 1.00 98.19 190 THR A N 1
ATOM 1493 C CA . THR A 1 190 ? 15.996 1.266 -29.394 1.00 98.19 190 THR A CA 1
ATOM 1494 C C . THR A 1 190 ? 15.424 0.151 -28.519 1.00 98.19 190 THR A C 1
ATOM 1496 O O . THR A 1 190 ? 16.012 -0.242 -27.504 1.00 98.19 190 THR A O 1
ATOM 1499 N N . ILE A 1 191 ? 14.290 -0.418 -28.931 1.00 98.25 191 ILE A N 1
ATOM 1500 C CA . ILE A 1 191 ? 13.689 -1.575 -28.257 1.00 98.25 191 ILE A CA 1
ATOM 1501 C C . ILE A 1 191 ? 14.649 -2.770 -28.227 1.00 98.25 191 ILE A C 1
ATOM 1503 O O . ILE A 1 191 ? 14.769 -3.421 -27.190 1.00 98.25 191 ILE A O 1
ATOM 1507 N N . ASN A 1 192 ? 15.388 -3.026 -29.309 1.00 97.69 192 ASN A N 1
ATOM 1508 C CA . ASN A 1 192 ? 16.384 -4.099 -29.352 1.00 97.69 192 ASN A CA 1
ATOM 1509 C C . ASN A 1 192 ? 17.507 -3.943 -28.322 1.00 97.69 192 ASN A C 1
ATOM 1511 O O . ASN A 1 192 ? 17.975 -4.931 -27.752 1.00 97.69 192 ASN A O 1
ATOM 1515 N N . GLU A 1 193 ? 17.950 -2.718 -28.053 1.00 97.62 193 GLU A N 1
ATOM 1516 C CA . GLU A 1 193 ? 18.925 -2.477 -26.992 1.00 97.62 193 GLU A CA 1
ATOM 1517 C C . GLU A 1 193 ? 18.327 -2.740 -25.612 1.00 97.62 193 GLU A C 1
ATOM 1519 O O . GLU A 1 193 ? 18.962 -3.398 -24.788 1.00 97.62 193 GLU A O 1
ATOM 1524 N N . VAL A 1 194 ? 17.091 -2.290 -25.366 1.00 97.56 194 VAL A N 1
ATOM 1525 C CA . VAL A 1 194 ? 16.389 -2.578 -24.109 1.00 97.56 194 VAL A CA 1
ATOM 1526 C C . VAL A 1 194 ? 16.201 -4.074 -23.908 1.00 97.56 194 VAL A C 1
ATOM 1528 O O . VAL A 1 194 ? 16.473 -4.567 -22.816 1.00 97.56 194 VAL A O 1
ATOM 1531 N N . ALA A 1 195 ? 15.793 -4.811 -24.941 1.00 97.56 195 ALA A N 1
ATOM 1532 C CA . ALA A 1 195 ? 15.617 -6.258 -24.880 1.00 97.56 195 ALA A CA 1
ATOM 1533 C C . ALA A 1 195 ? 16.898 -6.967 -24.413 1.00 97.56 195 ALA A C 1
ATOM 1535 O O . ALA A 1 195 ? 16.849 -7.805 -23.511 1.00 97.56 195 ALA A O 1
ATOM 1536 N N . LYS A 1 196 ? 18.054 -6.566 -24.963 1.00 97.38 196 LYS A N 1
ATOM 1537 C CA . LYS A 1 196 ? 19.369 -7.081 -24.555 1.00 97.38 196 LYS A CA 1
ATOM 1538 C C . LYS A 1 196 ? 19.670 -6.778 -23.089 1.00 97.38 196 LYS A C 1
ATOM 1540 O O . LYS A 1 196 ? 20.075 -7.684 -22.370 1.00 97.38 196 LYS A O 1
ATOM 1545 N N . ILE A 1 197 ? 19.438 -5.543 -22.632 1.00 96.62 197 ILE A N 1
ATOM 1546 C CA . ILE A 1 197 ? 19.667 -5.160 -21.226 1.00 96.62 197 ILE A CA 1
ATOM 1547 C C . ILE A 1 197 ? 18.782 -5.991 -20.296 1.00 96.62 197 ILE A C 1
ATOM 1549 O O . ILE A 1 197 ? 19.279 -6.558 -19.330 1.00 96.62 197 ILE A O 1
ATOM 1553 N N . LEU A 1 198 ? 17.482 -6.103 -20.593 1.00 95.62 198 LEU A N 1
ATOM 1554 C CA . LEU A 1 198 ? 16.544 -6.874 -19.773 1.00 95.62 198 LEU A CA 1
ATOM 1555 C C . LEU A 1 198 ? 16.967 -8.344 -19.648 1.00 95.62 198 LEU A C 1
ATOM 1557 O O . LEU A 1 198 ? 16.881 -8.910 -18.558 1.00 95.62 198 LEU A O 1
ATOM 1561 N N . ALA A 1 199 ? 17.435 -8.943 -20.747 1.00 95.12 199 ALA A N 1
ATOM 1562 C CA . ALA A 1 199 ? 17.891 -10.328 -20.776 1.00 95.12 199 ALA A CA 1
ATOM 1563 C C . ALA A 1 199 ? 19.202 -10.532 -20.001 1.00 95.12 199 ALA A C 1
ATOM 1565 O O . ALA A 1 199 ? 19.272 -11.417 -19.153 1.00 95.12 199 ALA A O 1
ATOM 1566 N N . VAL A 1 200 ? 20.220 -9.703 -20.262 1.00 95.75 200 VAL A N 1
ATOM 1567 C CA . VAL A 1 200 ? 21.550 -9.817 -19.636 1.00 95.75 200 VAL A CA 1
ATOM 1568 C C . VAL A 1 200 ? 21.480 -9.572 -18.132 1.00 95.75 200 VAL A C 1
ATOM 1570 O O . VAL A 1 200 ? 22.059 -10.322 -17.353 1.00 95.75 200 VAL A O 1
ATOM 1573 N N . GLU A 1 201 ? 20.729 -8.557 -17.717 1.00 93.56 201 GLU A N 1
ATOM 1574 C CA . GLU A 1 201 ? 20.604 -8.172 -16.309 1.00 93.56 201 GLU A CA 1
ATOM 1575 C C . GLU A 1 201 ? 19.546 -9.008 -15.565 1.00 93.56 201 GLU A C 1
ATOM 1577 O O . GLU A 1 201 ? 19.365 -8.856 -14.358 1.00 93.56 201 GLU A O 1
ATOM 1582 N N . ASN A 1 202 ? 18.83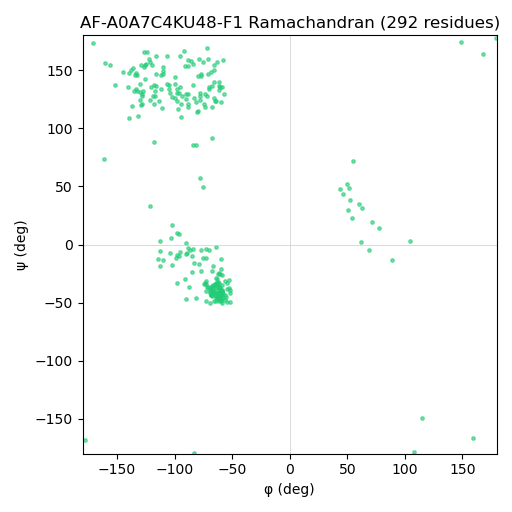5 -9.898 -16.273 1.00 91.56 202 ASN A N 1
ATOM 1583 C CA . ASN A 1 202 ? 17.759 -10.742 -15.749 1.00 91.56 202 ASN A CA 1
ATOM 1584 C C . ASN A 1 202 ? 16.682 -9.945 -14.982 1.00 91.56 202 ASN A C 1
ATOM 1586 O O . ASN A 1 202 ? 16.268 -10.279 -13.866 1.00 91.56 202 ASN A O 1
ATOM 1590 N N . ILE A 1 203 ? 16.215 -8.856 -15.595 1.00 92.12 203 ILE A N 1
ATOM 1591 C CA . ILE A 1 203 ? 15.205 -7.950 -15.037 1.00 92.12 203 ILE A CA 1
ATOM 1592 C C . ILE A 1 203 ? 14.020 -7.799 -15.987 1.00 92.12 203 ILE A C 1
ATOM 1594 O O . ILE A 1 203 ? 14.110 -7.971 -17.197 1.00 92.12 203 ILE A O 1
ATOM 1598 N N . ARG A 1 204 ? 12.860 -7.446 -15.425 1.00 92.62 204 ARG A N 1
ATOM 1599 C CA . ARG A 1 204 ? 11.584 -7.394 -16.166 1.00 92.62 204 ARG A CA 1
ATOM 1600 C C . ARG A 1 204 ? 11.136 -5.981 -16.535 1.00 92.62 204 ARG A C 1
ATOM 1602 O O . ARG A 1 204 ? 9.997 -5.780 -16.967 1.00 92.62 204 ARG A O 1
ATOM 1609 N N . GLY A 1 205 ? 11.960 -4.975 -16.272 1.00 93.69 205 GLY A N 1
ATOM 1610 C CA . GLY A 1 205 ? 11.707 -3.596 -16.670 1.00 93.69 205 GLY A CA 1
ATOM 1611 C C . GLY A 1 205 ? 12.639 -2.595 -16.010 1.00 93.69 205 GLY A C 1
ATOM 1612 O O . GLY A 1 205 ? 13.292 -2.903 -15.016 1.00 93.69 205 GLY A O 1
ATOM 1613 N N . LEU A 1 206 ? 12.660 -1.404 -16.594 1.00 95.50 206 LEU A N 1
ATOM 1614 C CA . LEU A 1 206 ? 13.650 -0.360 -16.382 1.00 95.50 206 LEU A CA 1
ATOM 1615 C C . LEU A 1 206 ? 12.958 1.006 -16.343 1.00 95.50 206 LEU A C 1
ATOM 1617 O O . LEU A 1 206 ? 12.120 1.275 -17.212 1.00 95.50 206 LEU A O 1
ATOM 1621 N N . PRO A 1 207 ? 13.299 1.888 -15.392 1.00 97.31 207 PRO A N 1
ATOM 1622 C CA . PRO A 1 207 ? 12.951 3.294 -15.503 1.00 97.31 207 PRO A CA 1
ATOM 1623 C C . PRO A 1 207 ? 13.595 3.900 -16.752 1.00 97.31 207 PRO A C 1
ATOM 1625 O O . PRO A 1 207 ? 14.776 3.671 -17.030 1.00 97.31 207 PRO A O 1
ATOM 1628 N N . VAL A 1 208 ? 12.807 4.680 -17.480 1.00 98.06 208 VAL A N 1
ATOM 1629 C CA . VAL A 1 208 ? 13.259 5.487 -18.609 1.00 98.06 208 VAL A CA 1
ATOM 1630 C C . VAL A 1 208 ? 13.530 6.890 -18.094 1.00 98.06 208 VAL A C 1
ATOM 1632 O O . VAL A 1 208 ? 12.682 7.450 -17.397 1.00 98.06 208 VAL A O 1
ATOM 1635 N N . VAL A 1 209 ? 14.696 7.441 -18.408 1.00 97.62 209 VAL A N 1
ATOM 1636 C CA . VAL A 1 209 ? 15.131 8.760 -17.944 1.00 97.62 209 VAL A CA 1
ATOM 1637 C C . VAL A 1 209 ? 15.447 9.695 -19.105 1.00 97.62 209 VAL A C 1
ATOM 1639 O O . VAL A 1 209 ? 15.663 9.236 -20.226 1.00 97.62 209 VAL A O 1
ATOM 1642 N N . ASP A 1 210 ? 15.436 10.998 -18.831 1.00 95.81 210 ASP A N 1
ATOM 1643 C CA . ASP A 1 210 ? 15.979 12.015 -19.732 1.00 95.81 210 ASP A CA 1
ATOM 1644 C C . ASP A 1 210 ? 17.503 12.162 -19.574 1.00 95.81 210 ASP A C 1
ATOM 1646 O O . ASP A 1 210 ? 18.142 11.495 -18.752 1.00 95.81 210 ASP A O 1
ATOM 1650 N N . VAL A 1 211 ? 18.078 13.088 -20.347 1.00 93.81 211 VAL A N 1
ATOM 1651 C CA . VAL A 1 211 ? 19.509 13.429 -20.321 1.00 93.81 211 VAL A CA 1
ATOM 1652 C C . VAL A 1 211 ? 19.994 13.947 -18.960 1.00 93.81 211 VAL A C 1
ATOM 1654 O O . VAL A 1 211 ? 21.165 13.780 -18.627 1.00 93.81 211 VAL A O 1
ATOM 1657 N N . ASP A 1 212 ? 19.101 14.522 -18.150 1.00 94.56 212 ASP A N 1
ATOM 1658 C CA . ASP A 1 212 ? 19.385 15.033 -16.805 1.00 94.56 212 ASP A CA 1
ATOM 1659 C C . ASP A 1 212 ? 19.173 13.964 -15.712 1.00 94.56 212 ASP A C 1
ATOM 1661 O O . ASP A 1 212 ? 19.337 14.237 -14.510 1.00 94.56 212 ASP A O 1
ATOM 1665 N N . GLY A 1 213 ? 18.805 12.742 -16.113 1.00 94.38 213 GLY A N 1
ATOM 1666 C CA . GLY A 1 213 ? 18.527 11.601 -15.248 1.00 94.38 213 GLY A CA 1
ATOM 1667 C C . GLY A 1 213 ? 17.162 11.648 -14.559 1.00 94.38 213 GLY A C 1
ATOM 1668 O O . GLY A 1 213 ? 16.954 10.912 -13.590 1.00 94.38 213 GLY A O 1
ATOM 1669 N N . ARG A 1 214 ? 16.239 12.510 -14.996 1.00 96.56 214 ARG A N 1
ATOM 1670 C CA . ARG A 1 214 ? 14.879 12.594 -14.446 1.00 96.56 214 ARG A CA 1
ATOM 1671 C C . ARG A 1 214 ? 14.007 11.493 -15.021 1.00 96.56 214 ARG A C 1
ATOM 1673 O O . ARG A 1 214 ? 14.149 11.115 -16.179 1.00 96.56 214 ARG A O 1
ATOM 1680 N N . LEU A 1 215 ? 13.096 10.972 -14.209 1.00 97.50 215 LEU A N 1
ATOM 1681 C CA . LEU A 1 215 ? 12.191 9.901 -14.609 1.00 97.50 215 LEU A CA 1
ATOM 1682 C C . LEU A 1 215 ? 11.191 10.389 -15.671 1.00 97.50 215 LEU A C 1
ATOM 1684 O O . LEU A 1 215 ? 10.352 11.238 -15.388 1.00 97.50 215 LEU A O 1
ATOM 1688 N N . LEU A 1 216 ? 11.235 9.791 -16.861 1.00 97.38 216 LEU A N 1
ATOM 1689 C CA . LEU A 1 216 ? 10.262 10.010 -17.936 1.00 97.38 216 LEU A CA 1
ATOM 1690 C C . LEU A 1 216 ? 9.186 8.927 -17.991 1.00 97.38 216 LEU A C 1
ATOM 1692 O O . LEU A 1 216 ? 8.055 9.188 -18.397 1.00 97.38 216 LEU A O 1
ATOM 1696 N N . GLY A 1 217 ? 9.543 7.692 -17.640 1.00 96.62 217 GLY A N 1
ATOM 1697 C CA . GLY A 1 217 ? 8.648 6.564 -17.836 1.00 96.62 217 GLY A CA 1
ATOM 1698 C C . GLY A 1 217 ? 9.194 5.233 -17.341 1.00 96.62 217 GLY A C 1
ATOM 1699 O O . GLY A 1 217 ? 10.185 5.152 -16.619 1.00 96.62 217 GLY A O 1
ATOM 1700 N N . LEU A 1 218 ? 8.512 4.163 -17.729 1.00 97.00 218 LEU A N 1
ATOM 1701 C CA . LEU A 1 218 ? 8.874 2.781 -17.438 1.00 97.00 218 LEU A CA 1
ATOM 1702 C C . LEU A 1 218 ? 8.718 1.956 -18.714 1.00 97.00 218 LEU A C 1
ATOM 1704 O O . LEU A 1 218 ? 7.673 2.014 -19.363 1.00 97.00 218 LEU A O 1
ATOM 1708 N N . ILE A 1 219 ? 9.727 1.151 -19.031 1.00 97.38 219 ILE A N 1
ATOM 1709 C CA . ILE A 1 219 ? 9.667 0.148 -20.096 1.00 97.38 219 ILE A CA 1
ATOM 1710 C C . ILE A 1 219 ? 9.804 -1.245 -19.480 1.00 97.38 219 ILE A C 1
ATOM 1712 O O . ILE A 1 219 ? 10.603 -1.467 -18.567 1.00 97.38 219 ILE A O 1
ATOM 1716 N N . THR A 1 220 ? 8.991 -2.198 -19.926 1.00 95.94 220 THR A N 1
ATOM 1717 C CA . THR A 1 220 ? 8.980 -3.571 -19.404 1.00 95.94 220 THR A CA 1
ATOM 1718 C C . THR A 1 220 ? 9.132 -4.597 -20.517 1.00 95.94 220 THR A C 1
ATOM 1720 O O . THR A 1 220 ? 8.920 -4.289 -21.687 1.00 95.94 220 THR A O 1
ATOM 1723 N N . SER A 1 221 ? 9.431 -5.849 -20.158 1.00 95.81 221 SER A N 1
ATOM 1724 C CA . SER A 1 221 ? 9.486 -6.950 -21.130 1.00 95.81 221 SER A CA 1
ATOM 1725 C C . SER A 1 221 ? 8.176 -7.101 -21.916 1.00 95.81 221 SER A C 1
ATOM 1727 O O . SER A 1 221 ? 8.210 -7.457 -23.084 1.00 95.81 221 SER A O 1
ATOM 1729 N N . ALA A 1 222 ? 7.024 -6.784 -21.311 1.00 95.00 222 ALA A N 1
ATOM 1730 C CA . ALA A 1 222 ? 5.736 -6.808 -22.005 1.00 95.00 222 ALA A CA 1
ATOM 1731 C C . ALA A 1 222 ? 5.630 -5.713 -23.079 1.00 95.00 222 ALA A C 1
ATOM 1733 O O . ALA A 1 222 ? 5.045 -5.939 -24.134 1.00 95.00 222 ALA A O 1
ATOM 1734 N N . ASP A 1 223 ? 6.211 -4.537 -22.828 1.00 96.38 223 ASP A N 1
ATOM 1735 C CA . ASP A 1 223 ? 6.234 -3.450 -23.806 1.00 96.38 223 ASP A CA 1
ATOM 1736 C C . ASP A 1 223 ? 7.212 -3.765 -24.959 1.00 96.38 223 ASP A C 1
ATOM 1738 O O . ASP A 1 223 ? 6.903 -3.455 -26.105 1.00 96.38 223 ASP A O 1
ATOM 1742 N N . VAL A 1 224 ? 8.327 -4.456 -24.673 1.00 97.81 224 VAL A N 1
ATOM 1743 C CA . VAL A 1 224 ? 9.255 -5.000 -25.688 1.00 97.81 224 VAL A CA 1
ATOM 1744 C C . VAL A 1 224 ? 8.572 -6.061 -26.555 1.00 97.81 224 VAL A C 1
ATOM 1746 O O . VAL A 1 224 ? 8.618 -5.969 -27.776 1.00 97.81 224 VAL A O 1
ATOM 1749 N N . ILE A 1 225 ? 7.883 -7.031 -25.943 1.00 97.56 225 ILE A N 1
ATOM 1750 C CA . ILE A 1 225 ? 7.121 -8.059 -26.674 1.00 97.56 225 ILE A CA 1
ATOM 1751 C C . ILE A 1 225 ? 6.077 -7.406 -27.585 1.00 97.56 225 ILE A C 1
ATOM 1753 O O . ILE A 1 225 ? 5.930 -7.803 -28.734 1.00 97.56 225 ILE A O 1
ATOM 1757 N N . ARG A 1 226 ? 5.378 -6.374 -27.098 1.00 97.44 226 ARG A N 1
ATOM 1758 C CA . ARG A 1 226 ? 4.407 -5.628 -27.906 1.00 97.44 226 ARG A CA 1
ATOM 1759 C C . ARG A 1 226 ? 5.051 -4.961 -29.123 1.00 97.44 226 ARG A C 1
ATOM 1761 O O . ARG A 1 226 ? 4.428 -4.942 -30.173 1.00 97.44 226 ARG A O 1
ATOM 1768 N N . ALA A 1 227 ? 6.259 -4.420 -28.991 1.00 97.75 227 ALA A N 1
ATOM 1769 C CA . ALA A 1 227 ? 6.979 -3.850 -30.127 1.00 97.75 227 ALA A CA 1
ATOM 1770 C C . ALA A 1 227 ? 7.383 -4.922 -31.152 1.00 97.75 227 ALA A C 1
ATOM 1772 O O . ALA A 1 227 ? 7.217 -4.695 -32.342 1.00 97.75 227 ALA A O 1
ATOM 1773 N N . TYR A 1 228 ? 7.822 -6.104 -30.704 1.00 97.50 228 TYR A N 1
ATOM 1774 C CA . TYR A 1 228 ? 8.140 -7.228 -31.598 1.00 97.50 228 TYR A CA 1
ATOM 1775 C C . TYR A 1 228 ? 6.916 -7.783 -32.326 1.00 97.50 228 TYR A C 1
ATOM 1777 O O . TYR A 1 228 ? 7.005 -8.116 -33.496 1.00 97.50 228 TYR A O 1
ATOM 1785 N N . ILE A 1 229 ? 5.755 -7.841 -31.668 1.00 97.62 229 ILE A N 1
ATOM 1786 C CA . ILE A 1 229 ? 4.492 -8.229 -32.324 1.00 97.62 229 ILE A CA 1
ATOM 1787 C C . ILE A 1 229 ? 4.111 -7.244 -33.442 1.00 97.62 229 ILE A C 1
ATOM 1789 O O . ILE A 1 229 ? 3.401 -7.619 -34.370 1.00 97.62 229 ILE A O 1
ATOM 1793 N N . ASN A 1 230 ? 4.573 -5.996 -33.350 1.00 97.12 230 ASN A N 1
ATOM 1794 C CA . ASN A 1 230 ? 4.334 -4.955 -34.344 1.00 97.12 230 ASN A CA 1
ATOM 1795 C C . ASN A 1 230 ? 5.488 -4.802 -35.356 1.00 97.12 230 ASN A C 1
ATOM 1797 O O . ASN A 1 230 ? 5.488 -3.806 -36.077 1.00 97.12 230 ASN A O 1
ATOM 1801 N N . ASP A 1 231 ? 6.473 -5.712 -35.367 1.00 97.31 231 ASP A N 1
ATOM 1802 C CA . ASP A 1 231 ? 7.684 -5.639 -36.207 1.00 97.31 231 ASP A CA 1
ATOM 1803 C C . ASP A 1 231 ? 8.435 -4.291 -36.075 1.00 97.31 231 ASP A C 1
ATOM 1805 O O . ASP A 1 231 ? 8.912 -3.698 -37.045 1.00 97.31 231 ASP A O 1
ATOM 1809 N N . ASP A 1 232 ? 8.476 -3.752 -34.852 1.00 97.19 232 ASP A N 1
ATOM 1810 C CA . ASP A 1 232 ? 8.958 -2.403 -34.540 1.00 97.19 232 ASP A CA 1
ATOM 1811 C C . ASP A 1 232 ? 10.135 -2.424 -33.550 1.00 97.19 232 ASP A C 1
ATOM 1813 O O . ASP A 1 232 ? 10.309 -1.541 -32.707 1.00 97.19 232 ASP A O 1
ATOM 1817 N N . GLU A 1 233 ? 10.970 -3.460 -33.619 1.00 94.19 233 GLU A N 1
ATOM 1818 C CA . GLU A 1 233 ? 12.147 -3.649 -32.766 1.00 94.19 233 GLU A CA 1
ATOM 1819 C C . GLU A 1 233 ? 13.198 -2.528 -32.863 1.00 94.19 233 GLU A C 1
ATOM 1821 O O . GLU A 1 233 ? 14.026 -2.358 -31.958 1.00 94.19 233 GLU A O 1
ATOM 1826 N N . GLY A 1 234 ? 13.175 -1.770 -33.961 1.00 96.88 234 GLY A N 1
ATOM 1827 C CA . GLY A 1 234 ? 14.023 -0.602 -34.192 1.00 96.88 234 GLY A CA 1
ATOM 1828 C C . GLY A 1 234 ? 13.471 0.695 -33.598 1.00 96.88 234 GLY A C 1
ATOM 1829 O O . GLY A 1 234 ? 14.195 1.691 -33.569 1.00 96.88 234 GLY A O 1
ATOM 1830 N N . ALA A 1 235 ? 12.224 0.713 -33.114 1.00 97.75 235 ALA A N 1
ATOM 1831 C CA . ALA A 1 235 ? 11.636 1.913 -32.535 1.00 97.75 235 ALA A CA 1
ATOM 1832 C C . ALA A 1 235 ? 12.363 2.380 -31.280 1.00 97.75 235 ALA A C 1
ATOM 1834 O O . ALA A 1 235 ? 12.980 1.605 -30.545 1.00 97.75 235 ALA A O 1
ATOM 1835 N N . LEU A 1 236 ? 12.202 3.671 -31.005 1.00 97.88 236 LEU A N 1
ATOM 1836 C CA . LEU A 1 236 ? 12.670 4.288 -29.778 1.00 97.88 236 LEU A CA 1
ATOM 1837 C C . LEU A 1 236 ? 11.835 3.831 -28.579 1.00 97.88 236 LEU A C 1
ATOM 1839 O O . LEU A 1 236 ? 10.615 3.661 -28.665 1.00 97.88 236 LEU A O 1
ATOM 1843 N N . VAL A 1 237 ? 12.489 3.723 -27.426 1.00 97.38 237 VAL A N 1
ATOM 1844 C CA . VAL A 1 237 ? 11.855 3.420 -26.137 1.00 97.38 237 VAL A CA 1
ATOM 1845 C C . VAL A 1 237 ? 10.723 4.394 -25.828 1.00 97.38 237 VAL A C 1
ATOM 1847 O O . VAL A 1 237 ? 9.678 3.968 -25.337 1.00 97.38 237 VAL A O 1
ATOM 1850 N N . SER A 1 238 ? 10.888 5.674 -26.166 1.00 96.94 238 SER A N 1
ATOM 1851 C CA . SER A 1 238 ? 9.870 6.716 -25.986 1.00 96.94 238 SER A CA 1
ATOM 1852 C C . SER A 1 238 ? 8.502 6.369 -26.590 1.00 96.94 238 SER A C 1
ATOM 1854 O O . SER A 1 238 ? 7.484 6.781 -26.039 1.00 96.94 238 SER A O 1
ATOM 1856 N N . LYS A 1 239 ? 8.458 5.575 -27.671 1.00 97.38 239 LYS A N 1
ATOM 1857 C CA . LYS A 1 239 ? 7.215 5.145 -28.335 1.00 97.38 239 LYS A CA 1
ATOM 1858 C C . LYS A 1 239 ? 6.447 4.085 -27.539 1.00 97.38 239 LYS A C 1
ATOM 1860 O O . LYS A 1 239 ? 5.221 4.051 -27.589 1.00 97.38 239 LYS A O 1
ATOM 1865 N N . TYR A 1 240 ? 7.155 3.215 -26.818 1.00 97.44 240 TYR A N 1
ATOM 1866 C CA . TYR A 1 240 ? 6.570 2.055 -26.129 1.00 97.44 240 TYR A CA 1
ATOM 1867 C C . TYR A 1 240 ? 6.563 2.168 -24.605 1.00 97.44 240 TYR A C 1
ATOM 1869 O O . TYR A 1 240 ? 5.886 1.370 -23.948 1.00 97.44 240 TYR A O 1
ATOM 1877 N N . MET A 1 241 ? 7.306 3.121 -24.038 1.00 96.25 241 MET A N 1
ATOM 1878 C CA . MET A 1 241 ? 7.334 3.354 -22.600 1.00 96.25 241 MET A CA 1
ATOM 1879 C C . MET A 1 241 ? 5.981 3.839 -22.084 1.00 96.25 241 MET A C 1
ATOM 1881 O O . MET A 1 241 ? 5.199 4.484 -22.781 1.00 96.25 241 MET A O 1
ATOM 1885 N N . ARG A 1 242 ? 5.725 3.585 -20.806 1.00 94.50 242 ARG A N 1
ATOM 1886 C CA . ARG A 1 242 ? 4.584 4.157 -20.093 1.00 94.50 242 ARG A CA 1
ATOM 1887 C C . ARG A 1 242 ? 5.057 5.381 -19.321 1.00 94.50 242 ARG A C 1
ATOM 1889 O O . ARG A 1 242 ? 5.869 5.230 -18.413 1.00 94.50 242 ARG A O 1
ATOM 1896 N N . ALA A 1 243 ? 4.542 6.562 -19.661 1.00 89.50 243 ALA A N 1
ATOM 1897 C CA . ALA A 1 243 ? 4.898 7.814 -18.984 1.00 89.50 243 ALA A CA 1
ATOM 1898 C C . ALA A 1 243 ? 4.319 7.905 -17.557 1.00 89.50 243 ALA A C 1
ATOM 1900 O O . ALA A 1 243 ? 4.976 8.375 -16.633 1.00 89.50 243 ALA A O 1
ATOM 1901 N N . ASN A 1 244 ? 3.105 7.384 -17.344 1.00 85.06 244 ASN A N 1
ATOM 1902 C CA . ASN A 1 244 ? 2.443 7.401 -16.037 1.00 85.06 244 ASN A CA 1
ATOM 1903 C C . ASN A 1 244 ? 2.956 6.267 -15.144 1.00 85.06 244 ASN A C 1
ATOM 1905 O O . ASN A 1 244 ? 2.374 5.180 -15.085 1.00 85.06 244 ASN A O 1
ATOM 1909 N N . VAL A 1 245 ? 4.064 6.525 -14.455 1.00 90.50 245 VAL A N 1
ATOM 1910 C CA . VAL A 1 245 ? 4.688 5.576 -13.533 1.00 90.50 245 VAL A CA 1
ATOM 1911 C C . VAL A 1 245 ? 4.278 5.885 -12.102 1.00 90.50 245 VAL A C 1
ATOM 1913 O O . VAL A 1 245 ? 4.323 7.026 -11.655 1.00 90.50 245 VAL A O 1
ATOM 1916 N N . VAL A 1 246 ? 3.906 4.849 -11.353 1.00 94.00 246 VAL A N 1
ATOM 1917 C CA . VAL A 1 246 ? 3.631 4.993 -9.922 1.00 94.00 246 VAL A CA 1
ATOM 1918 C C . VAL A 1 246 ? 4.949 5.174 -9.179 1.00 94.00 246 VAL A C 1
ATOM 1920 O O . VAL A 1 246 ? 5.805 4.282 -9.185 1.00 94.00 246 VAL A O 1
ATOM 1923 N N . THR A 1 247 ? 5.088 6.321 -8.527 1.00 96.25 247 THR A N 1
ATOM 1924 C CA . THR A 1 247 ? 6.282 6.709 -7.781 1.00 96.25 247 THR A CA 1
ATOM 1925 C C . THR A 1 247 ? 6.057 6.717 -6.273 1.00 96.25 247 THR A C 1
ATOM 1927 O O . THR A 1 247 ? 4.936 6.903 -5.774 1.00 96.25 247 THR A O 1
ATOM 1930 N N . VAL A 1 248 ? 7.149 6.493 -5.544 1.00 96.25 248 VAL A N 1
ATOM 1931 C CA . VAL A 1 248 ? 7.197 6.557 -4.082 1.00 96.25 248 VAL A CA 1
ATOM 1932 C C . VAL A 1 248 ? 8.465 7.267 -3.610 1.00 96.25 248 VAL A C 1
ATOM 1934 O O . VAL A 1 248 ? 9.498 7.209 -4.279 1.00 96.25 248 VAL A O 1
ATOM 1937 N N . SER A 1 249 ? 8.403 7.935 -2.462 1.00 96.31 249 SER A N 1
ATOM 1938 C CA . SER A 1 249 ? 9.593 8.476 -1.799 1.00 96.31 249 SER A CA 1
ATOM 1939 C C . SER A 1 249 ? 10.353 7.375 -1.038 1.00 96.31 249 SER A C 1
ATOM 1941 O O . SER A 1 249 ? 9.759 6.351 -0.693 1.00 96.31 249 SER A O 1
ATOM 1943 N N . PRO A 1 250 ? 11.650 7.556 -0.723 1.00 95.50 250 PRO A N 1
ATOM 1944 C CA . PRO A 1 250 ? 12.412 6.581 0.061 1.00 95.50 250 PRO A CA 1
ATOM 1945 C C . PRO A 1 250 ? 11.874 6.352 1.478 1.00 95.50 250 PRO A C 1
ATOM 1947 O O . PRO A 1 250 ? 12.124 5.292 2.046 1.00 95.50 250 PRO A O 1
ATOM 1950 N N . GLU A 1 251 ? 11.155 7.325 2.040 1.00 94.06 251 GLU A N 1
ATOM 1951 C CA . GLU A 1 251 ? 10.618 7.255 3.404 1.00 94.06 251 GLU A CA 1
ATOM 1952 C C . GLU A 1 251 ? 9.217 6.631 3.458 1.00 94.06 251 GLU A C 1
ATOM 1954 O O . GLU A 1 251 ? 8.723 6.331 4.541 1.00 94.06 251 GLU A O 1
ATOM 1959 N N . GLU A 1 252 ? 8.585 6.393 2.301 1.00 93.06 252 GLU A N 1
ATOM 1960 C CA . GLU A 1 252 ? 7.304 5.688 2.248 1.00 93.06 252 GLU A CA 1
ATOM 1961 C C . GLU A 1 252 ? 7.458 4.237 2.696 1.00 93.06 252 GLU A C 1
ATOM 1963 O O . GLU A 1 252 ? 8.419 3.541 2.354 1.00 93.06 252 GLU A O 1
ATOM 1968 N N . GLU A 1 253 ? 6.476 3.763 3.452 1.00 89.06 253 GLU A N 1
ATOM 1969 C CA . GLU A 1 253 ? 6.504 2.432 4.032 1.00 89.06 253 GLU A CA 1
ATOM 1970 C C . GLU A 1 253 ? 5.914 1.368 3.105 1.00 89.06 253 GLU A C 1
ATOM 1972 O O . GLU A 1 253 ? 5.001 1.624 2.321 1.00 89.06 253 GLU A O 1
ATOM 1977 N N . VAL A 1 254 ? 6.354 0.117 3.269 1.00 90.19 254 VAL A N 1
ATOM 1978 C CA . VAL A 1 254 ? 5.876 -1.031 2.478 1.00 90.19 254 VAL A CA 1
ATOM 1979 C C . VAL A 1 254 ? 4.352 -1.152 2.458 1.00 90.19 254 VAL A C 1
ATOM 1981 O O . VAL A 1 254 ? 3.786 -1.451 1.409 1.00 90.19 254 VAL A O 1
ATOM 1984 N N . ALA A 1 255 ? 3.669 -0.891 3.575 1.00 83.94 255 ALA A N 1
ATOM 1985 C CA . ALA A 1 255 ? 2.207 -0.943 3.628 1.00 83.94 255 ALA A CA 1
ATOM 1986 C C . ALA A 1 255 ? 1.554 0.084 2.679 1.00 83.94 255 ALA A C 1
ATOM 1988 O O . ALA A 1 255 ? 0.624 -0.244 1.941 1.00 83.94 255 ALA A O 1
ATOM 1989 N N . GLU A 1 256 ? 2.076 1.309 2.642 1.00 86.12 256 GLU A N 1
ATOM 1990 C CA . GLU A 1 256 ? 1.607 2.370 1.747 1.00 86.12 256 GLU A CA 1
ATOM 1991 C C . GLU A 1 256 ? 1.948 2.062 0.286 1.00 86.12 256 GLU A C 1
ATOM 1993 O O . GLU A 1 256 ? 1.120 2.253 -0.609 1.00 86.12 256 GLU A O 1
ATOM 1998 N N . ILE A 1 257 ? 3.133 1.494 0.047 1.00 92.44 257 ILE A N 1
ATOM 1999 C CA . ILE A 1 257 ? 3.572 1.034 -1.272 1.00 92.44 257 ILE A CA 1
ATOM 2000 C C . ILE A 1 257 ? 2.625 -0.046 -1.810 1.00 92.44 257 ILE A C 1
ATOM 2002 O O . ILE A 1 257 ? 2.197 0.037 -2.961 1.00 92.44 257 ILE A O 1
ATOM 2006 N N . VAL A 1 258 ? 2.250 -1.034 -0.990 1.00 89.88 258 VAL A N 1
ATOM 2007 C CA . VAL A 1 258 ? 1.274 -2.075 -1.359 1.00 89.88 258 VAL A CA 1
ATOM 2008 C C . VAL A 1 258 ? -0.084 -1.455 -1.688 1.00 89.88 258 VAL A C 1
ATOM 2010 O O . VAL A 1 258 ? -0.687 -1.807 -2.705 1.00 89.88 258 VAL A O 1
ATOM 2013 N N . ASN A 1 259 ? -0.546 -0.486 -0.892 1.00 85.31 259 ASN A N 1
ATOM 2014 C CA . ASN A 1 259 ? -1.795 0.227 -1.164 1.00 85.31 259 ASN A CA 1
ATOM 2015 C C . ASN A 1 259 ? -1.749 0.964 -2.509 1.00 85.31 259 ASN A C 1
ATOM 2017 O O . ASN A 1 259 ? -2.688 0.847 -3.297 1.00 85.31 259 ASN A O 1
ATOM 2021 N N . LYS A 1 260 ? -0.647 1.659 -2.823 1.00 89.69 260 LYS A N 1
ATOM 2022 C CA . LYS A 1 260 ? -0.429 2.272 -4.144 1.00 89.69 260 LYS A CA 1
ATOM 2023 C C . LYS A 1 260 ? -0.410 1.218 -5.255 1.00 89.69 260 LYS A C 1
ATOM 2025 O O . LYS A 1 260 ? -1.076 1.402 -6.272 1.00 89.69 260 LYS A O 1
ATOM 2030 N N . MET A 1 261 ? 0.293 0.099 -5.065 1.00 92.12 261 MET A N 1
ATOM 2031 C CA . MET A 1 261 ? 0.342 -0.994 -6.044 1.00 92.12 261 MET A CA 1
ATOM 2032 C C . MET A 1 261 ? -1.043 -1.567 -6.354 1.00 92.12 261 MET A C 1
ATOM 2034 O O . MET A 1 261 ? -1.337 -1.845 -7.513 1.00 92.12 261 MET A O 1
ATOM 2038 N N . ASN A 1 262 ? -1.900 -1.727 -5.345 1.00 86.31 262 ASN A N 1
ATOM 2039 C CA . ASN A 1 262 ? -3.269 -2.206 -5.532 1.00 86.31 262 ASN A CA 1
ATOM 2040 C C . ASN A 1 262 ? -4.154 -1.139 -6.180 1.00 86.31 262 ASN A C 1
ATOM 2042 O O . ASN A 1 262 ? -4.805 -1.419 -7.183 1.00 86.31 262 ASN A O 1
ATOM 2046 N N . LYS A 1 263 ? -4.118 0.096 -5.664 1.00 86.50 263 LYS A N 1
ATOM 2047 C CA . LYS A 1 263 ? -4.911 1.223 -6.174 1.00 86.50 263 LYS A CA 1
ATOM 2048 C C . LYS A 1 263 ? -4.669 1.475 -7.661 1.00 86.50 263 LYS A C 1
ATOM 2050 O O . LYS A 1 263 ? -5.613 1.719 -8.402 1.00 86.50 263 LYS A O 1
ATOM 2055 N N . TYR A 1 264 ? -3.412 1.423 -8.089 1.00 88.94 264 TYR A N 1
ATOM 20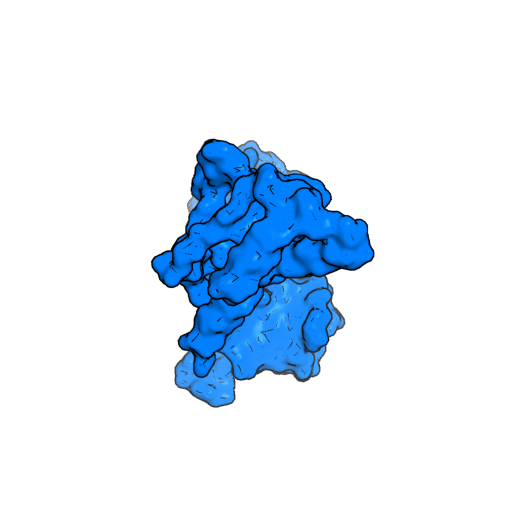56 C CA . TYR A 1 264 ? -3.021 1.673 -9.477 1.00 88.94 264 TYR A CA 1
ATOM 2057 C C . TYR A 1 264 ? -2.837 0.386 -10.291 1.00 88.94 264 TYR A C 1
ATOM 2059 O O . TYR A 1 264 ? -2.304 0.444 -11.397 1.00 88.94 264 TYR A O 1
ATOM 2067 N N . ASN A 1 265 ? -3.237 -0.767 -9.742 1.00 89.75 265 ASN A N 1
ATOM 2068 C CA . ASN A 1 265 ? -3.093 -2.090 -10.350 1.00 89.75 265 ASN A CA 1
ATOM 2069 C C . ASN A 1 265 ? -1.710 -2.320 -10.997 1.00 89.75 265 ASN A C 1
ATOM 2071 O O . ASN A 1 265 ? -1.587 -2.758 -12.141 1.00 89.75 265 ASN A O 1
ATOM 2075 N N . THR A 1 266 ? -0.649 -1.981 -10.264 1.00 90.88 266 THR A N 1
ATOM 2076 C CA . THR A 1 266 ? 0.735 -2.139 -10.716 1.00 90.88 266 THR A CA 1
ATOM 2077 C C . THR A 1 266 ? 1.465 -3.214 -9.914 1.00 90.88 266 THR A C 1
ATOM 2079 O O . THR A 1 266 ? 1.253 -3.420 -8.716 1.00 90.88 266 THR A O 1
ATOM 2082 N N . GLY A 1 267 ? 2.360 -3.930 -10.594 1.00 90.81 267 GLY A N 1
ATOM 2083 C CA . GLY A 1 267 ? 3.253 -4.915 -9.981 1.00 90.81 267 GLY A CA 1
ATOM 2084 C C . GLY A 1 267 ? 4.556 -4.323 -9.441 1.00 90.81 267 GLY A C 1
ATOM 2085 O O . GLY A 1 267 ? 5.367 -5.067 -8.884 1.00 90.81 267 GLY A O 1
ATOM 2086 N N . ARG A 1 268 ? 4.800 -3.026 -9.666 1.00 93.31 268 ARG A N 1
ATOM 2087 C CA . ARG A 1 268 ? 6.038 -2.341 -9.285 1.00 93.31 268 ARG A CA 1
ATOM 2088 C C . ARG A 1 268 ? 5.849 -0.835 -9.117 1.00 93.31 268 ARG A C 1
ATOM 2090 O O . ARG A 1 268 ? 4.971 -0.252 -9.751 1.00 93.31 268 ARG A O 1
ATOM 2097 N N . VAL A 1 269 ? 6.706 -0.228 -8.308 1.00 95.81 269 VAL A N 1
ATOM 2098 C CA . VAL A 1 269 ? 6.808 1.226 -8.126 1.00 95.81 269 VAL A CA 1
ATOM 2099 C C . VAL A 1 269 ? 8.255 1.672 -8.285 1.00 95.81 269 VAL A C 1
ATOM 2101 O O . VAL A 1 269 ? 9.178 0.884 -8.053 1.00 95.81 269 VAL A O 1
ATOM 2104 N N . ILE A 1 270 ? 8.448 2.929 -8.673 1.00 96.75 270 ILE A N 1
ATOM 2105 C CA . ILE A 1 270 ? 9.773 3.545 -8.768 1.00 96.75 270 ILE A CA 1
ATOM 2106 C C . ILE A 1 270 ? 9.999 4.440 -7.557 1.00 96.75 270 ILE A C 1
ATOM 2108 O O . ILE A 1 270 ? 9.179 5.304 -7.254 1.00 96.75 270 ILE A O 1
ATOM 2112 N N . VAL A 1 271 ? 11.113 4.225 -6.864 1.00 96.88 271 VAL A N 1
ATOM 2113 C CA . VAL A 1 271 ? 11.541 5.087 -5.765 1.00 96.88 271 VAL A CA 1
ATOM 2114 C C . VAL A 1 271 ? 12.272 6.282 -6.363 1.00 96.88 271 VAL A C 1
ATOM 2116 O O . VAL A 1 271 ? 13.215 6.087 -7.129 1.00 96.88 271 VAL A O 1
ATOM 2119 N N . VAL A 1 272 ? 11.850 7.498 -6.027 1.00 96.12 272 VAL A N 1
ATOM 2120 C CA . VAL A 1 272 ? 12.380 8.751 -6.594 1.00 96.12 272 VAL A CA 1
ATOM 2121 C C . VAL A 1 272 ? 12.844 9.715 -5.508 1.00 96.12 272 VAL A C 1
ATOM 2123 O O . VAL A 1 272 ? 12.207 9.853 -4.466 1.00 96.12 272 VAL A O 1
ATOM 2126 N N . VAL A 1 273 ? 13.947 10.412 -5.780 1.00 95.25 273 VAL A N 1
ATOM 2127 C CA . VAL A 1 273 ? 14.471 11.532 -4.985 1.00 95.25 273 VAL A CA 1
ATOM 2128 C C . VAL A 1 273 ? 14.715 12.692 -5.939 1.00 95.25 273 VAL A C 1
ATOM 2130 O O . VAL A 1 273 ? 15.499 12.543 -6.873 1.00 95.25 273 VAL A O 1
ATOM 2133 N N . ASN A 1 274 ? 14.064 13.837 -5.713 1.00 94.06 274 ASN A N 1
ATOM 2134 C CA . ASN A 1 274 ? 14.173 15.020 -6.581 1.00 94.06 274 ASN A CA 1
ATOM 2135 C C . ASN A 1 274 ? 13.972 14.669 -8.073 1.00 94.06 274 ASN A C 1
ATOM 2137 O O . ASN A 1 274 ? 14.843 14.936 -8.898 1.00 94.06 274 ASN A O 1
ATOM 2141 N N . ASP A 1 275 ? 12.874 13.973 -8.389 1.00 92.94 275 ASP A N 1
ATOM 2142 C CA . ASP A 1 275 ? 12.501 13.476 -9.730 1.00 92.94 275 ASP A CA 1
ATOM 2143 C C . ASP A 1 275 ? 13.459 12.466 -10.383 1.00 92.94 275 ASP A C 1
ATOM 2145 O O . ASP A 1 275 ? 13.213 11.993 -11.495 1.00 92.94 275 ASP A O 1
ATOM 2149 N N . ARG A 1 276 ? 14.526 12.064 -9.689 1.00 96.19 276 ARG A N 1
ATOM 2150 C CA . ARG A 1 276 ? 15.476 11.059 -10.170 1.00 96.19 276 ARG A CA 1
ATOM 2151 C C . ARG A 1 276 ? 15.154 9.692 -9.585 1.00 96.19 276 ARG A C 1
ATOM 2153 O O . ARG A 1 276 ? 14.991 9.585 -8.365 1.00 96.19 276 ARG A O 1
ATOM 2160 N N . PRO A 1 277 ? 15.066 8.633 -10.404 1.00 96.94 277 PRO A N 1
ATOM 2161 C CA . PRO A 1 277 ? 14.814 7.303 -9.890 1.00 96.94 277 PRO A CA 1
ATOM 2162 C C . PRO A 1 277 ? 16.064 6.796 -9.162 1.00 96.94 277 PRO A C 1
ATOM 2164 O O . PRO A 1 277 ? 17.169 6.815 -9.697 1.00 96.94 277 PRO A O 1
ATOM 2167 N N . VAL A 1 278 ? 15.879 6.339 -7.928 1.00 95.75 278 VAL A N 1
ATOM 2168 C CA . VAL A 1 278 ? 16.944 5.793 -7.070 1.00 95.75 278 VAL A CA 1
ATOM 2169 C C . VAL A 1 278 ? 16.753 4.308 -6.777 1.00 95.75 278 VAL A C 1
ATOM 2171 O O . VAL A 1 278 ? 17.668 3.652 -6.29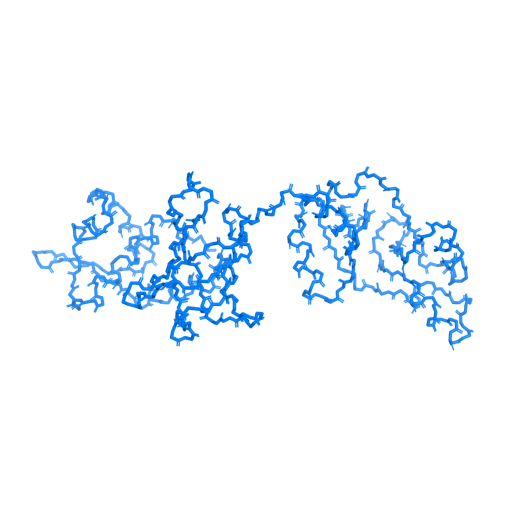2 1.00 95.75 278 VAL A O 1
ATOM 2174 N N . GLY A 1 279 ? 15.582 3.751 -7.091 1.00 95.62 279 GLY A N 1
ATOM 2175 C CA . GLY A 1 279 ? 15.331 2.324 -6.949 1.00 95.62 279 GLY A CA 1
ATOM 2176 C C . GLY A 1 279 ? 14.010 1.876 -7.561 1.00 95.62 279 GLY A C 1
ATOM 2177 O O . GLY A 1 279 ? 13.191 2.679 -8.003 1.00 95.62 279 GLY A O 1
ATOM 2178 N N . ILE A 1 280 ? 13.807 0.564 -7.584 1.00 94.62 280 ILE A N 1
ATOM 2179 C CA . ILE A 1 280 ? 12.586 -0.083 -8.059 1.00 94.62 280 ILE A CA 1
ATOM 2180 C C . ILE A 1 280 ? 12.167 -1.139 -7.045 1.00 94.62 280 ILE A C 1
ATOM 2182 O O . ILE A 1 280 ? 12.996 -1.914 -6.574 1.00 94.62 280 ILE A O 1
ATOM 2186 N N . ILE A 1 281 ? 10.881 -1.164 -6.707 1.00 94.69 281 ILE A N 1
ATOM 2187 C CA . ILE A 1 281 ? 10.312 -2.139 -5.774 1.00 94.69 281 ILE A CA 1
ATOM 2188 C C . ILE A 1 281 ? 9.219 -2.900 -6.505 1.00 94.69 281 ILE A C 1
ATOM 2190 O O . ILE A 1 281 ? 8.281 -2.302 -7.035 1.00 94.69 281 ILE A O 1
ATOM 2194 N N . THR A 1 282 ? 9.329 -4.225 -6.538 1.00 93.50 282 THR A N 1
ATOM 2195 C CA . THR A 1 282 ? 8.330 -5.111 -7.142 1.00 93.50 282 THR A CA 1
ATOM 2196 C C . THR A 1 282 ? 7.530 -5.861 -6.079 1.00 93.50 282 THR A C 1
ATOM 2198 O O . THR A 1 282 ? 7.973 -6.015 -4.941 1.00 93.50 282 THR A O 1
ATOM 2201 N N . ARG A 1 283 ? 6.366 -6.409 -6.456 1.00 92.62 283 ARG A N 1
ATOM 2202 C CA . ARG A 1 283 ? 5.596 -7.321 -5.585 1.00 92.62 283 ARG A CA 1
ATOM 2203 C C . ARG A 1 283 ? 6.446 -8.486 -5.069 1.00 92.62 283 ARG A C 1
ATOM 2205 O O . ARG A 1 283 ? 6.307 -8.876 -3.918 1.00 92.62 283 ARG A O 1
ATOM 2212 N N . THR A 1 284 ? 7.352 -9.012 -5.894 1.00 90.12 284 THR A N 1
ATOM 2213 C CA . THR A 1 284 ? 8.270 -10.086 -5.491 1.00 90.12 284 THR A CA 1
ATOM 2214 C C . THR A 1 284 ? 9.242 -9.629 -4.403 1.00 90.12 284 THR A C 1
ATOM 2216 O O . THR A 1 284 ? 9.535 -10.406 -3.502 1.00 90.12 284 THR A O 1
ATOM 2219 N N . ASP A 1 285 ? 9.723 -8.385 -4.449 1.00 90.94 285 ASP A N 1
ATOM 2220 C CA . ASP A 1 285 ? 10.603 -7.853 -3.402 1.00 90.94 285 ASP A CA 1
ATOM 2221 C C . ASP A 1 285 ? 9.861 -7.722 -2.070 1.00 90.94 285 ASP A C 1
ATOM 2223 O O . ASP A 1 285 ? 10.390 -8.117 -1.035 1.00 90.94 285 ASP A O 1
ATOM 2227 N N . ILE A 1 286 ? 8.609 -7.255 -2.104 1.00 90.62 286 ILE A N 1
ATOM 2228 C CA . ILE A 1 286 ? 7.752 -7.171 -0.912 1.00 90.62 286 ILE A CA 1
ATOM 2229 C C . ILE A 1 286 ? 7.492 -8.567 -0.337 1.00 90.62 286 ILE A C 1
ATOM 2231 O O . ILE A 1 286 ? 7.654 -8.774 0.862 1.00 90.62 286 ILE A O 1
ATOM 2235 N N . LEU A 1 287 ? 7.144 -9.539 -1.186 1.00 88.38 287 LEU A N 1
ATOM 2236 C CA . LEU A 1 287 ? 6.917 -10.921 -0.757 1.00 88.38 287 LEU A CA 1
ATOM 2237 C C . LEU A 1 287 ? 8.158 -11.532 -0.103 1.00 88.38 287 LEU A C 1
ATOM 2239 O O . LEU A 1 287 ? 8.028 -12.166 0.935 1.00 88.38 287 LEU A O 1
ATOM 2243 N N . LYS A 1 288 ? 9.353 -11.313 -0.664 1.00 86.19 288 LYS A N 1
ATOM 2244 C CA . LYS A 1 288 ? 10.611 -11.799 -0.074 1.00 86.19 288 LYS A CA 1
ATOM 2245 C C . LYS A 1 288 ? 10.840 -11.231 1.323 1.00 86.19 288 LYS A C 1
ATOM 2247 O O . LYS A 1 288 ? 11.197 -11.972 2.226 1.00 86.19 288 LYS A O 1
ATOM 2252 N N . VAL A 1 289 ? 10.607 -9.933 1.499 1.00 83.12 289 VAL A N 1
ATOM 2253 C CA . VAL A 1 289 ? 10.767 -9.269 2.797 1.00 83.12 289 VAL A CA 1
ATOM 2254 C C . VAL A 1 289 ? 9.775 -9.806 3.830 1.00 83.12 289 VAL A C 1
ATOM 2256 O O . VAL A 1 289 ? 10.161 -10.037 4.970 1.00 83.12 289 VAL A O 1
ATOM 2259 N N . LEU A 1 290 ? 8.518 -10.029 3.439 1.00 78.88 290 LEU A N 1
ATOM 2260 C CA . LEU A 1 290 ? 7.497 -10.567 4.342 1.00 78.88 290 LEU A CA 1
ATOM 2261 C C . LEU A 1 290 ? 7.713 -12.053 4.661 1.00 78.88 290 LEU A C 1
ATOM 2263 O O . LEU A 1 290 ? 7.485 -12.457 5.793 1.00 78.88 290 LEU A O 1
ATOM 2267 N N . ALA A 1 291 ? 8.181 -12.850 3.698 1.00 77.06 291 ALA A N 1
ATOM 2268 C CA . ALA A 1 291 ? 8.473 -14.271 3.896 1.00 77.06 291 ALA A CA 1
ATOM 2269 C C . ALA A 1 291 ? 9.666 -14.515 4.834 1.00 77.06 291 ALA A C 1
ATOM 2271 O O . ALA A 1 291 ? 9.749 -15.568 5.447 1.00 77.06 291 ALA A O 1
ATOM 2272 N N . CYS A 1 292 ? 10.574 -13.549 4.991 1.00 64.25 292 CYS A N 1
ATOM 2273 C CA . CYS A 1 292 ? 11.632 -13.630 6.001 1.00 64.25 292 CYS A CA 1
ATOM 2274 C C . CYS A 1 292 ? 11.124 -13.425 7.446 1.00 64.25 292 CYS A C 1
ATOM 2276 O O . CYS A 1 292 ? 11.931 -13.489 8.370 1.00 64.25 292 CYS A O 1
ATOM 2278 N N . LEU A 1 293 ? 9.835 -13.118 7.647 1.00 57.25 293 LEU A N 1
ATOM 2279 C CA . LEU A 1 293 ? 9.222 -12.871 8.964 1.00 57.25 293 LEU A CA 1
ATOM 2280 C C . LEU A 1 293 ? 8.367 -14.042 9.469 1.00 57.25 293 LEU A C 1
ATOM 2282 O O . LEU A 1 293 ? 7.881 -13.979 10.597 1.00 57.25 293 LEU A O 1
ATOM 2286 N N . SER A 1 294 ? 8.145 -15.052 8.625 1.00 42.41 294 SER A N 1
ATOM 2287 C CA . SER A 1 294 ? 7.419 -16.297 8.915 1.00 42.41 294 SER A CA 1
ATOM 2288 C C . SER A 1 294 ? 8.387 -17.453 9.089 1.00 42.41 294 SER A C 1
ATOM 2290 O O . SER A 1 294 ? 8.151 -18.277 9.994 1.00 42.41 294 SER A O 1
#

Radius of gyration: 26.83 Å; Cα contacts (8 Å, |Δi|>4): 502; chains: 1; bounding box: 55×52×74 Å

Secondary structure (DSSP, 8-state):
-PPPPHHHHHHHHHHHHHHHHHSSPBPHHHHHHHHT--HHHHHHHHHHHHHTTSEEEE-STT-EEEE-HHHHHHHHHTTTSS--PEEEEETTEEEEEEEEEEEEE-TT-TT--EEEEEEEE-GGG--TT-EEEE---TTT-EEEEEEEEEEETTTTEEEEEEEEEEEPP--BHHHHHTTS----EETTSBHHHHHHHHHHTT-SEEEEE-TT--EEEEEEHHHHHHHHHTT-TTSBHHHHSBS---EE-TT-BHHHHHHHHHHTT-SEEEEEETTEEEEEEEHHHHHHHHHTT-

Mean predicted aligned error: 14.41 Å

Nearest PDB structures (foldseek):
  1xkf-assembly2_A  TM=8.726E-01  e=4.283E-09  Mycobacterium tuberculosis
  4coo-assembly1_A  TM=8.463E-01  e=8.850E-08  Homo sapiens
  4l28-assembly1_A  TM=8.265E-01  e=9.380E-08  Homo sapiens
  4l0d-assembly1_A  TM=8.307E-01  e=1.255E-07  Homo sapiens
  2yzq-assembly1_A  TM=7.336E-01  e=1.455E-08  Pyrococcus horikoshii

pLDDT: mean 86.94, std 12.43, range [36.25, 98.25]

Foldseek 3Di:
DDDDDPLLLLLLVLQAVVCVVPVAADALVSSCVVVVHDSVSSVVSVVVCVVVVQWDWDDDPRIHIHGDPVSVVSVVCVVVDDDPFWFKAFPNRTDQKGFPDKDWDCPPDPPWIKIKTQIDDPCVVDDAQIWIWTDDDPPQRKIWIFGWHDADPVRSITMGGTPDIDHDDFAFLLNLFVPDDADAAEQQDFLLVVVVVCVVVVHFKHFYAYPVQFGQFIDGPVLSVVCVVVVNRGDTNNVRTGRDFAEDERNHGPVVVVVSCVVVVHQKHFYDDPRHTPGIDGVVSSVVVVVVVD